Protein AF-A0A8J3BY32-F1 (afdb_monomer_lite)

Structure (mmCIF, N/CA/C/O backbone):
data_AF-A0A8J3BY32-F1
#
_entry.id   AF-A0A8J3BY32-F1
#
loop_
_atom_site.group_PDB
_atom_site.id
_atom_site.type_symbol
_atom_site.label_atom_id
_atom_site.label_alt_id
_atom_site.label_comp_id
_atom_site.label_asym_id
_atom_site.label_entity_id
_atom_site.label_seq_id
_atom_site.pdbx_PDB_ins_code
_atom_site.Cartn_x
_atom_site.Cartn_y
_atom_site.Cartn_z
_atom_site.occupancy
_atom_site.B_iso_or_equiv
_atom_site.auth_seq_id
_atom_site.auth_comp_id
_atom_site.auth_asym_id
_atom_site.auth_atom_id
_atom_site.pdbx_PDB_model_num
ATOM 1 N N . MET A 1 1 ? 11.602 -1.979 -38.549 1.00 48.19 1 MET A N 1
ATOM 2 C CA . MET A 1 1 ? 11.551 -3.149 -37.635 1.00 48.19 1 MET A CA 1
ATOM 3 C C . MET A 1 1 ? 11.196 -2.673 -36.232 1.00 48.19 1 MET A C 1
ATOM 5 O O . MET A 1 1 ? 11.787 -1.701 -35.781 1.00 48.19 1 MET A O 1
ATOM 9 N N . ASN A 1 2 ? 10.212 -3.301 -35.579 1.00 57.81 2 ASN A N 1
ATOM 10 C CA . ASN A 1 2 ? 9.661 -2.856 -34.291 1.00 57.81 2 ASN A CA 1
ATOM 11 C C . ASN A 1 2 ? 10.729 -2.807 -33.182 1.00 57.81 2 ASN A C 1
ATOM 13 O O . ASN A 1 2 ? 11.178 -3.845 -32.709 1.00 57.81 2 ASN A O 1
ATOM 17 N N . ARG A 1 3 ? 11.084 -1.591 -32.741 1.00 75.94 3 ARG A N 1
ATOM 18 C CA . ARG A 1 3 ? 12.002 -1.295 -31.618 1.00 75.94 3 ARG A CA 1
ATOM 19 C C . ARG A 1 3 ? 11.313 -1.364 -30.243 1.00 75.94 3 ARG A C 1
ATOM 21 O O . ARG A 1 3 ? 11.858 -0.914 -29.241 1.00 75.94 3 ARG A O 1
ATOM 28 N N . MET A 1 4 ? 10.080 -1.869 -30.197 1.00 81.12 4 MET A N 1
ATOM 29 C CA . MET A 1 4 ? 9.282 -1.913 -28.974 1.00 81.12 4 MET A CA 1
ATOM 30 C C . MET A 1 4 ? 9.805 -2.971 -28.002 1.00 81.12 4 MET A C 1
ATOM 32 O O . MET A 1 4 ? 10.110 -4.101 -28.383 1.00 81.12 4 MET A O 1
ATOM 36 N N . PHE A 1 5 ? 9.846 -2.610 -26.722 1.00 86.44 5 PHE A N 1
ATOM 37 C CA . PHE A 1 5 ? 10.173 -3.533 -25.646 1.00 86.44 5 PHE A CA 1
ATOM 38 C C . PHE A 1 5 ? 9.070 -4.591 -25.508 1.00 86.44 5 PHE A C 1
ATOM 40 O O . PHE A 1 5 ? 7.920 -4.289 -25.194 1.00 86.44 5 PHE A O 1
ATOM 47 N N . ARG A 1 6 ? 9.411 -5.862 -25.738 1.00 90.00 6 ARG A N 1
ATOM 48 C CA . ARG A 1 6 ? 8.424 -6.960 -25.796 1.00 90.00 6 ARG A CA 1
ATOM 49 C C . ARG A 1 6 ? 7.687 -7.184 -24.468 1.00 90.00 6 ARG A C 1
ATOM 51 O O . ARG A 1 6 ? 6.589 -7.728 -24.467 1.00 90.00 6 ARG A O 1
ATOM 58 N N . LEU A 1 7 ? 8.256 -6.727 -23.349 1.00 92.19 7 LEU A N 1
ATOM 59 C CA . LEU A 1 7 ? 7.665 -6.845 -22.012 1.00 92.19 7 LEU A CA 1
ATOM 60 C C . LEU A 1 7 ? 6.903 -5.583 -21.568 1.00 92.19 7 LEU A C 1
ATOM 62 O O . LEU A 1 7 ? 6.526 -5.478 -20.402 1.00 92.19 7 LEU A O 1
ATOM 66 N N . THR A 1 8 ? 6.612 -4.633 -22.465 1.00 91.44 8 THR A N 1
ATOM 67 C CA . THR A 1 8 ? 5.768 -3.471 -22.133 1.00 91.44 8 THR A CA 1
ATOM 68 C C . THR A 1 8 ? 4.409 -3.860 -21.521 1.00 91.44 8 THR A C 1
ATOM 70 O O . THR A 1 8 ? 4.033 -3.237 -20.525 1.00 91.44 8 THR A O 1
ATOM 73 N N . PRO A 1 9 ? 3.673 -4.881 -22.014 1.00 94.19 9 PRO A N 1
ATOM 74 C CA . PRO A 1 9 ? 2.428 -5.316 -21.373 1.00 94.19 9 PRO A CA 1
ATOM 75 C C . PRO A 1 9 ? 2.642 -5.825 -19.941 1.00 94.19 9 PRO A C 1
ATOM 77 O O . PRO A 1 9 ? 1.852 -5.517 -19.051 1.00 94.19 9 PRO A O 1
ATOM 80 N N . VAL A 1 10 ? 3.748 -6.537 -19.696 1.00 93.31 10 VAL A N 1
ATOM 81 C CA . VAL A 1 10 ? 4.115 -7.041 -18.364 1.00 93.31 10 VAL A CA 1
ATOM 82 C C . VAL A 1 10 ? 4.401 -5.885 -17.410 1.00 93.31 10 VAL A C 1
ATOM 84 O O . VAL A 1 10 ? 3.937 -5.905 -16.276 1.00 93.31 10 VAL A O 1
ATOM 87 N N . LEU A 1 11 ? 5.101 -4.845 -17.867 1.00 94.50 11 LEU A N 1
ATOM 88 C CA . LEU A 1 11 ? 5.383 -3.661 -17.055 1.00 94.50 11 LEU A CA 1
ATOM 89 C C . LEU A 1 11 ? 4.092 -2.932 -16.644 1.00 94.50 11 LEU A C 1
ATOM 91 O O . LEU A 1 11 ? 3.946 -2.555 -15.482 1.00 94.50 11 LEU A O 1
ATOM 95 N N . ARG A 1 12 ? 3.116 -2.809 -17.556 1.00 94.56 12 ARG A N 1
ATOM 96 C CA . ARG A 1 12 ? 1.789 -2.252 -17.229 1.00 94.56 12 ARG A CA 1
ATOM 97 C C . ARG A 1 12 ? 1.039 -3.122 -16.223 1.00 94.56 12 ARG A C 1
ATOM 99 O O . ARG A 1 12 ? 0.493 -2.591 -15.263 1.00 94.56 12 ARG A O 1
ATOM 106 N N . ALA A 1 13 ? 1.053 -4.441 -16.410 1.00 95.81 13 ALA A N 1
ATOM 107 C CA . ALA A 1 13 ? 0.419 -5.372 -15.482 1.00 95.81 13 ALA A CA 1
ATOM 108 C C . ALA A 1 13 ? 1.053 -5.306 -14.082 1.00 95.81 13 ALA A C 1
ATOM 110 O O . ALA A 1 13 ? 0.338 -5.286 -13.085 1.00 95.81 13 ALA A O 1
ATOM 111 N N . ARG A 1 14 ? 2.387 -5.207 -13.985 1.00 94.75 14 ARG A N 1
ATOM 112 C CA . ARG A 1 14 ? 3.091 -5.053 -12.700 1.00 94.75 14 ARG A CA 1
ATOM 113 C C . ARG A 1 14 ? 2.791 -3.722 -12.023 1.00 94.75 14 ARG A C 1
ATOM 115 O O . ARG A 1 14 ? 2.620 -3.705 -10.810 1.00 94.75 14 ARG A O 1
ATOM 122 N N . LYS A 1 15 ? 2.677 -2.639 -12.792 1.00 95.69 15 LYS A N 1
ATOM 123 C CA . LYS A 1 15 ? 2.237 -1.342 -12.268 1.00 95.69 15 LYS A CA 1
ATOM 124 C C . LYS A 1 15 ? 0.816 -1.421 -11.704 1.00 95.69 15 LYS A C 1
ATOM 126 O O . LYS A 1 15 ? 0.609 -1.040 -10.563 1.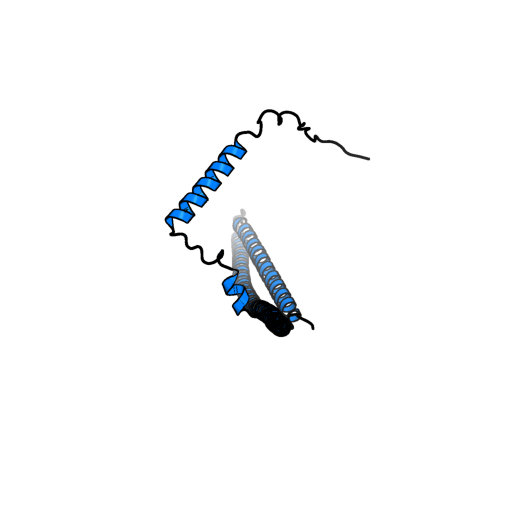00 95.69 15 LYS A O 1
ATOM 131 N N . ALA A 1 16 ? -0.123 -2.010 -12.446 1.00 96.44 16 ALA A N 1
ATOM 132 C CA . ALA A 1 16 ? -1.485 -2.220 -11.958 1.00 96.44 16 ALA A CA 1
ATOM 133 C C . ALA A 1 16 ? -1.524 -3.075 -10.676 1.00 96.44 16 ALA A C 1
ATOM 135 O O . ALA A 1 16 ? -2.263 -2.758 -9.751 1.00 96.44 16 ALA A O 1
ATOM 136 N N . GLN A 1 17 ? -0.695 -4.120 -10.579 1.00 95.81 17 GLN A N 1
ATOM 137 C CA . GLN A 1 17 ? -0.578 -4.930 -9.359 1.00 95.81 17 GLN A CA 1
ATOM 138 C C . GLN A 1 17 ? -0.035 -4.133 -8.165 1.00 95.81 17 GLN A C 1
ATOM 140 O O . GLN A 1 17 ? -0.525 -4.304 -7.051 1.00 95.81 17 GLN A O 1
ATOM 145 N N . GLU A 1 18 ? 0.955 -3.264 -8.381 1.00 97.19 18 GLU A N 1
ATOM 146 C CA . GLU A 1 18 ? 1.446 -2.356 -7.339 1.00 97.19 18 GLU A CA 1
ATOM 147 C C . GLU A 1 18 ? 0.353 -1.373 -6.903 1.00 97.19 18 GLU A C 1
ATOM 149 O O . GLU A 1 18 ? 0.144 -1.189 -5.707 1.00 97.19 18 GLU A O 1
ATOM 154 N N . ASP A 1 19 ? -0.380 -0.787 -7.851 1.00 96.81 19 ASP A N 1
ATOM 155 C CA . ASP A 1 19 ? -1.459 0.162 -7.565 1.00 96.81 19 ASP A CA 1
ATOM 156 C C . ASP A 1 19 ? -2.600 -0.507 -6.775 1.00 96.81 19 ASP A C 1
ATOM 158 O O . ASP A 1 19 ? -3.099 0.061 -5.801 1.00 96.81 19 ASP A O 1
ATOM 162 N N . MET A 1 20 ? -2.955 -1.752 -7.111 1.00 96.31 20 MET A N 1
ATOM 163 C CA . MET A 1 20 ? -3.904 -2.558 -6.333 1.00 96.31 20 MET A CA 1
ATOM 164 C C . MET A 1 20 ? -3.398 -2.828 -4.909 1.00 96.31 20 MET A C 1
ATOM 166 O O . MET A 1 20 ? -4.141 -2.642 -3.944 1.00 96.31 20 MET A O 1
ATOM 170 N N . ALA A 1 21 ? -2.132 -3.233 -4.757 1.00 96.31 21 ALA A N 1
ATOM 171 C CA . ALA A 1 21 ? -1.532 -3.471 -3.443 1.00 96.31 21 ALA A CA 1
ATOM 172 C C . ALA A 1 21 ? -1.468 -2.182 -2.605 1.00 96.31 21 ALA A C 1
ATOM 174 O O . ALA A 1 21 ? -1.702 -2.204 -1.396 1.00 96.31 21 ALA A O 1
ATOM 175 N N . ARG A 1 22 ? -1.215 -1.040 -3.252 1.00 97.00 22 ARG A N 1
ATOM 176 C CA . ARG A 1 22 ? -1.216 0.280 -2.620 1.00 97.00 22 ARG A CA 1
ATOM 177 C C . ARG A 1 22 ? -2.613 0.654 -2.138 1.00 97.00 22 ARG A C 1
ATOM 179 O O . ARG A 1 22 ? -2.751 1.091 -0.998 1.00 97.00 22 ARG A O 1
ATOM 186 N N . GLY A 1 23 ? -3.637 0.430 -2.961 1.00 97.50 23 GLY A N 1
ATOM 187 C CA . GLY A 1 23 ? -5.036 0.611 -2.572 1.00 97.50 23 GLY A CA 1
ATOM 188 C C . GLY A 1 23 ? -5.406 -0.230 -1.348 1.00 97.50 23 GLY A C 1
ATOM 189 O O . GLY A 1 23 ? -5.934 0.301 -0.374 1.00 97.50 23 GLY A O 1
ATOM 190 N N . ALA A 1 24 ? -5.035 -1.513 -1.339 1.00 96.50 24 ALA A N 1
ATOM 191 C CA . ALA A 1 24 ? -5.285 -2.405 -0.205 1.00 96.50 24 ALA A CA 1
ATOM 192 C C . ALA A 1 24 ? -4.568 -1.958 1.085 1.00 96.50 24 ALA A C 1
ATOM 194 O O . ALA A 1 24 ? -5.142 -2.042 2.176 1.00 96.50 24 ALA A O 1
ATOM 195 N N . HIS A 1 25 ? -3.332 -1.457 0.976 1.00 97.44 25 HIS A N 1
ATOM 196 C CA . HIS A 1 25 ? -2.591 -0.912 2.116 1.00 97.44 25 HIS A CA 1
ATOM 197 C C . HIS A 1 25 ? -3.234 0.375 2.663 1.00 97.44 25 HIS A C 1
ATOM 199 O O . HIS A 1 25 ? -3.396 0.527 3.876 1.00 97.44 25 HIS A O 1
ATOM 205 N N . LEU A 1 26 ? -3.666 1.289 1.788 1.00 97.50 26 LEU A N 1
ATOM 206 C CA . LEU A 1 26 ? -4.400 2.490 2.200 1.00 97.50 26 LEU A CA 1
ATOM 207 C C . LEU A 1 26 ? -5.716 2.132 2.899 1.00 97.50 26 LEU A C 1
ATOM 209 O O . LEU A 1 26 ? -6.027 2.714 3.938 1.00 97.50 26 LEU A O 1
ATOM 213 N N . GLN A 1 27 ? -6.427 1.127 2.387 1.00 97.00 27 GLN A N 1
ATOM 214 C CA . GLN A 1 27 ? -7.640 0.610 3.009 1.00 97.00 27 GLN A CA 1
ATOM 215 C C . GLN A 1 27 ? -7.369 0.062 4.419 1.00 97.00 27 GLN A C 1
ATOM 217 O O . GLN A 1 27 ? -8.083 0.424 5.347 1.00 97.00 27 GLN A O 1
ATOM 222 N N . SER A 1 28 ? -6.288 -0.703 4.637 1.00 96.62 28 SER A N 1
ATOM 223 C CA . SER A 1 28 ? -5.949 -1.167 6.000 1.00 96.62 28 SER A CA 1
ATOM 224 C C . SER A 1 28 ? -5.639 -0.021 6.958 1.00 96.62 28 SER A C 1
ATOM 226 O O . SER A 1 28 ? -5.954 -0.088 8.141 1.00 96.62 28 SER A O 1
ATOM 228 N N . ARG A 1 29 ? -5.057 1.078 6.463 1.00 97.31 29 ARG A N 1
ATOM 229 C CA . ARG A 1 29 ? -4.817 2.261 7.299 1.00 97.31 29 ARG A CA 1
ATOM 230 C C . ARG A 1 29 ? -6.106 2.998 7.653 1.00 97.31 29 ARG A C 1
ATOM 232 O O . ARG A 1 29 ? -6.151 3.670 8.681 1.00 97.31 29 ARG A O 1
ATOM 239 N N . ALA A 1 30 ? -7.132 2.926 6.808 1.00 97.75 30 ALA A N 1
ATOM 240 C CA . ALA A 1 30 ? -8.464 3.398 7.167 1.00 97.75 30 ALA A CA 1
ATOM 241 C C . ALA A 1 30 ? -9.084 2.491 8.241 1.00 97.75 30 ALA A C 1
ATOM 243 O O . ALA A 1 30 ? -9.469 3.001 9.287 1.00 97.75 30 ALA A O 1
ATOM 244 N N . GLU A 1 31 ? -9.030 1.169 8.052 1.00 96.88 31 GLU A N 1
ATOM 245 C CA . GLU A 1 31 ? -9.534 0.169 9.009 1.00 96.88 31 GLU A CA 1
ATOM 246 C C . GLU A 1 31 ? -8.915 0.333 10.412 1.00 96.88 31 GLU A C 1
ATOM 248 O O . GLU A 1 31 ? -9.640 0.338 11.406 1.00 96.88 31 GLU A O 1
ATOM 253 N N . ILE A 1 32 ? -7.599 0.573 10.510 1.00 98.06 32 ILE A N 1
ATOM 254 C CA . ILE A 1 32 ? -6.934 0.871 11.793 1.00 98.06 32 ILE A CA 1
ATOM 255 C C . ILE A 1 32 ? -7.515 2.130 12.445 1.00 98.06 32 ILE A C 1
ATOM 257 O O . ILE A 1 32 ? -7.776 2.141 13.648 1.00 98.06 32 ILE A O 1
ATOM 261 N N . ARG A 1 33 ? -7.723 3.208 11.678 1.00 98.12 33 ARG A N 1
ATOM 262 C CA . ARG A 1 33 ? -8.278 4.459 12.223 1.00 98.12 33 ARG A CA 1
ATOM 263 C C . ARG A 1 33 ? -9.699 4.257 12.738 1.00 98.12 33 ARG A C 1
ATOM 265 O O . ARG A 1 33 ? -10.027 4.778 13.803 1.00 98.12 33 ARG A O 1
ATOM 272 N N . ASP A 1 34 ? -10.504 3.474 12.029 1.00 97.44 34 ASP A N 1
ATOM 273 C CA . ASP A 1 34 ? -11.871 3.151 12.433 1.00 97.44 34 ASP A CA 1
ATOM 274 C C . ASP A 1 34 ? -11.887 2.290 13.707 1.00 97.44 34 ASP A C 1
ATOM 276 O O . ASP A 1 34 ? -12.640 2.574 14.645 1.00 97.44 34 ASP A O 1
ATOM 280 N N . ALA A 1 35 ? -10.994 1.301 13.809 1.00 97.19 35 ALA A N 1
ATOM 281 C CA . ALA A 1 35 ? -10.823 0.489 15.015 1.00 97.19 35 ALA A CA 1
ATOM 282 C C . ALA A 1 35 ? -10.342 1.331 16.215 1.00 97.19 35 ALA A C 1
ATOM 284 O O . ALA A 1 35 ? -10.872 1.223 17.322 1.00 97.19 35 ALA A O 1
ATOM 285 N N . GLN A 1 36 ? -9.406 2.258 16.002 1.00 97.94 36 GLN A N 1
ATOM 286 C CA . GLN A 1 36 ? -8.964 3.196 17.038 1.00 97.94 36 GLN A CA 1
ATOM 287 C C . GLN A 1 36 ? -10.088 4.149 17.474 1.00 97.94 36 GLN A C 1
ATOM 289 O O . GLN A 1 36 ? -10.198 4.483 18.657 1.00 97.94 36 GLN A O 1
ATOM 294 N N . ALA A 1 37 ? -10.949 4.583 16.549 1.00 97.88 37 ALA A N 1
ATOM 295 C CA . ALA A 1 37 ? -12.126 5.383 16.876 1.00 97.88 37 ALA A CA 1
ATOM 296 C C . ALA A 1 37 ? -13.133 4.587 17.723 1.00 97.88 37 ALA A C 1
ATOM 298 O O . ALA A 1 37 ? -13.689 5.128 18.683 1.00 97.88 37 ALA A O 1
ATOM 299 N N . LEU A 1 38 ? -13.316 3.294 17.433 1.00 96.88 38 LEU A N 1
ATOM 300 C CA . LEU A 1 38 ? -14.120 2.388 18.255 1.00 96.88 38 LEU A CA 1
ATOM 301 C C . LEU A 1 38 ? -13.564 2.278 19.682 1.00 96.88 38 LEU A C 1
ATOM 303 O O . LEU A 1 38 ? -14.330 2.428 20.633 1.00 96.88 38 LEU A O 1
ATOM 307 N N . VAL A 1 39 ? -12.251 2.087 19.844 1.00 98.12 39 VAL A N 1
ATOM 308 C CA . VAL A 1 39 ? -11.596 2.062 21.166 1.00 98.12 39 VAL A CA 1
ATOM 309 C C . VAL A 1 39 ? -11.852 3.360 21.926 1.00 98.12 39 VAL A C 1
ATOM 311 O O . VAL A 1 39 ? -12.254 3.324 23.089 1.00 98.12 39 VAL A O 1
ATOM 314 N N . LYS A 1 40 ? -11.681 4.517 21.273 1.00 98.00 40 LYS A N 1
ATOM 315 C CA . LYS A 1 40 ? -11.963 5.823 21.892 1.00 98.00 40 LYS A CA 1
ATOM 316 C C . LYS A 1 40 ? -13.416 5.922 22.354 1.00 98.00 40 LYS A C 1
ATOM 318 O O . LYS A 1 40 ? -13.652 6.339 23.483 1.00 98.00 40 LYS A O 1
ATOM 323 N N . ARG A 1 41 ? -14.375 5.492 21.528 1.00 96.94 41 ARG A N 1
ATOM 324 C CA . ARG A 1 41 ? -15.800 5.487 21.888 1.00 96.94 41 ARG A CA 1
ATOM 325 C C . ARG A 1 41 ? -16.080 4.586 23.093 1.00 96.94 41 ARG A C 1
ATOM 327 O O . ARG A 1 41 ? -16.679 5.050 24.055 1.00 96.94 41 ARG A O 1
ATOM 334 N N . ARG A 1 42 ? -15.589 3.341 23.091 1.00 96.00 42 ARG A N 1
ATOM 335 C CA . ARG A 1 42 ? -15.766 2.401 24.215 1.00 96.00 42 ARG A CA 1
ATOM 336 C C . ARG A 1 42 ? -15.106 2.892 25.499 1.00 96.00 42 ARG A C 1
ATOM 338 O O . ARG A 1 42 ? -15.647 2.703 26.583 1.00 96.00 42 ARG A O 1
ATOM 345 N N . ARG A 1 43 ? -13.958 3.562 25.384 1.00 96.69 43 ARG A N 1
ATOM 346 C CA . ARG A 1 43 ? -13.293 4.193 26.525 1.00 96.69 43 ARG A CA 1
ATOM 347 C C . ARG A 1 43 ? -14.148 5.310 27.116 1.00 96.69 43 ARG A C 1
ATOM 349 O O . ARG A 1 43 ? -14.285 5.352 28.331 1.00 96.69 43 ARG A O 1
ATOM 356 N N . LEU A 1 44 ? -14.732 6.167 26.276 1.00 96.25 44 LEU A N 1
ATOM 357 C CA . LEU A 1 44 ? -15.628 7.237 26.724 1.00 96.25 44 LEU A CA 1
ATOM 358 C C . LEU A 1 44 ? -16.894 6.682 27.392 1.00 96.25 44 LEU A C 1
ATOM 360 O O . LEU A 1 44 ? -17.272 7.166 28.455 1.00 96.25 44 LEU A O 1
ATOM 364 N N . GLU A 1 45 ? -17.497 5.635 26.820 1.00 94.38 45 GLU A N 1
ATOM 365 C CA . GLU A 1 45 ? -18.636 4.921 27.421 1.00 94.38 45 GLU A CA 1
ATOM 366 C C . GLU A 1 45 ? -18.286 4.372 28.813 1.00 94.38 45 GLU A C 1
ATOM 368 O O . GLU A 1 45 ? -19.052 4.545 29.757 1.00 94.38 45 GLU A O 1
ATOM 373 N N . LEU A 1 46 ? -17.107 3.761 28.971 1.00 93.75 46 LEU A N 1
ATOM 374 C CA . LEU A 1 46 ? -16.652 3.229 30.257 1.00 93.75 46 LEU A CA 1
ATOM 375 C C . LEU A 1 46 ? -16.355 4.332 31.286 1.00 93.75 46 LEU A C 1
ATOM 377 O O . LEU A 1 46 ? -16.599 4.134 32.476 1.00 93.75 46 LEU A O 1
ATOM 381 N N . THR A 1 47 ? -15.808 5.472 30.854 1.00 93.56 47 THR A N 1
ATOM 382 C CA . THR A 1 47 ? -15.535 6.609 31.747 1.00 93.56 47 THR A CA 1
ATOM 383 C C . THR A 1 47 ? -16.791 7.376 32.139 1.00 93.56 47 THR A C 1
ATOM 385 O O . THR A 1 47 ? -16.811 7.937 33.224 1.00 93.56 47 THR A O 1
ATOM 388 N N . GLY A 1 48 ? -17.814 7.406 31.278 1.00 90.94 48 GLY A N 1
ATOM 389 C CA . GLY A 1 48 ? -19.097 8.060 31.553 1.00 90.94 48 GLY A CA 1
ATOM 390 C C . GLY A 1 48 ? -20.105 7.176 32.295 1.00 90.94 48 GLY A C 1
ATOM 391 O O . GLY A 1 48 ? -21.167 7.655 32.678 1.00 90.94 48 GLY A O 1
ATOM 392 N N . ALA A 1 49 ? -19.800 5.890 32.487 1.00 87.19 49 ALA A N 1
ATOM 393 C CA . ALA A 1 49 ? -20.594 4.995 33.318 1.00 87.19 49 ALA A CA 1
ATOM 394 C C . ALA A 1 49 ? -20.333 5.298 34.805 1.00 87.19 49 ALA A C 1
ATOM 396 O O . ALA A 1 49 ? -19.470 4.678 35.435 1.00 87.19 49 ALA A O 1
ATOM 397 N N . ASP A 1 50 ? -21.064 6.278 35.337 1.00 78.56 50 ASP A N 1
ATOM 398 C CA . ASP A 1 50 ? -21.019 6.664 36.748 1.00 78.56 50 ASP A CA 1
ATOM 399 C C . ASP A 1 50 ? -21.647 5.609 37.671 1.00 78.56 50 ASP A C 1
ATOM 401 O O . ASP A 1 50 ? -22.442 4.756 37.262 1.00 78.56 50 ASP A O 1
ATOM 405 N N . ALA A 1 51 ? -21.268 5.670 38.950 1.00 74.56 51 ALA A N 1
ATOM 406 C CA . ALA A 1 51 ? -21.861 4.835 39.985 1.00 74.56 51 ALA A CA 1
ATOM 407 C C . ALA A 1 51 ? -23.349 5.192 40.184 1.00 74.56 51 ALA A C 1
ATOM 409 O O . ALA A 1 51 ? -23.715 6.367 40.111 1.00 74.56 51 ALA A O 1
ATOM 410 N N . PRO A 1 52 ? -24.216 4.200 40.458 1.00 80.00 52 PRO A N 1
ATOM 411 C CA . PRO A 1 52 ? -25.632 4.446 40.690 1.00 80.00 52 PRO A CA 1
ATOM 412 C C . PRO A 1 52 ? -25.809 5.371 41.899 1.00 80.00 52 PRO A C 1
ATOM 414 O O . PRO A 1 52 ? -25.213 5.154 42.952 1.00 80.00 52 PRO A O 1
ATOM 417 N N . THR A 1 53 ? -26.645 6.397 41.743 1.00 79.94 53 THR A N 1
ATOM 418 C CA . THR A 1 53 ? -26.985 7.358 42.806 1.00 79.94 53 THR A CA 1
ATOM 419 C C . THR A 1 53 ? -27.918 6.756 43.858 1.00 79.94 53 THR A C 1
ATOM 421 O O . THR A 1 53 ? -27.996 7.245 44.984 1.00 79.94 53 THR A O 1
ATOM 424 N N . GLU A 1 54 ? -28.604 5.667 43.515 1.00 78.75 54 GLU A N 1
ATOM 425 C CA . GLU A 1 54 ? -29.476 4.921 44.414 1.00 78.75 54 GLU A CA 1
ATOM 426 C C . GLU A 1 54 ? -28.673 3.873 45.200 1.00 78.75 54 GLU A C 1
ATOM 428 O O . GLU A 1 54 ? -28.153 2.907 44.641 1.00 78.75 54 GLU A O 1
ATOM 433 N N . GLY A 1 55 ? -28.608 4.032 46.525 1.00 79.62 55 GLY A N 1
ATOM 434 C CA . GLY A 1 55 ? -27.805 3.202 47.436 1.00 79.62 55 GLY A CA 1
ATOM 435 C C . GLY A 1 55 ? -28.312 1.773 47.678 1.00 79.62 55 GLY A C 1
ATOM 436 O O . GLY A 1 55 ? -28.014 1.190 48.720 1.00 79.62 55 GLY A O 1
ATOM 437 N N . THR A 1 56 ? -29.102 1.188 46.773 1.00 90.06 56 THR A N 1
ATOM 438 C CA . THR A 1 56 ? -29.563 -0.197 46.951 1.00 90.06 56 THR A CA 1
ATOM 439 C C . THR A 1 56 ? -28.471 -1.187 46.538 1.00 90.06 56 THR A C 1
ATOM 441 O O . THR A 1 56 ? -27.829 -1.044 45.496 1.00 90.06 56 THR A O 1
ATOM 444 N N . ALA A 1 57 ? -28.279 -2.251 47.325 1.00 88.00 57 ALA A N 1
ATOM 445 C CA . ALA A 1 57 ? -27.279 -3.285 47.029 1.00 88.00 57 ALA A CA 1
ATOM 446 C C . ALA A 1 57 ? -27.466 -3.914 45.635 1.00 88.00 57 ALA A C 1
ATOM 448 O O . ALA A 1 57 ? -26.495 -4.217 44.944 1.00 88.00 57 ALA A O 1
ATOM 449 N N . ARG A 1 58 ? -28.720 -4.051 45.183 1.00 87.75 58 ARG A N 1
ATOM 450 C CA . ARG A 1 58 ? -29.052 -4.568 43.850 1.00 87.75 58 ARG A CA 1
ATOM 451 C C . ARG A 1 58 ? -28.613 -3.621 42.730 1.00 87.75 58 ARG A C 1
ATOM 453 O O . ARG A 1 58 ? -28.084 -4.101 41.730 1.00 87.75 58 ARG A O 1
ATOM 460 N N . ALA A 1 59 ? -28.793 -2.308 42.902 1.00 88.81 59 ALA A N 1
ATOM 461 C CA . ALA A 1 59 ? -28.341 -1.308 41.935 1.00 88.81 59 ALA A CA 1
ATOM 46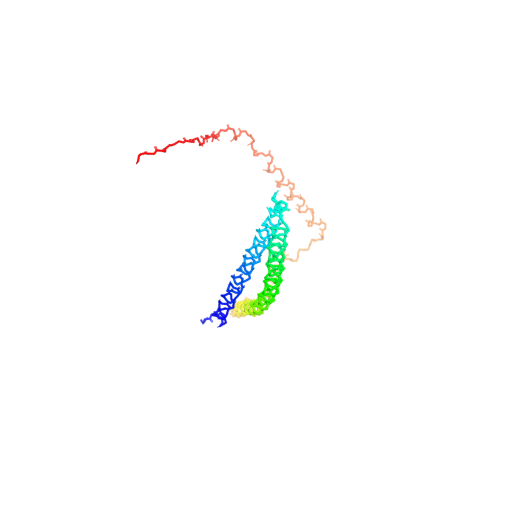2 C C . ALA A 1 59 ? -26.809 -1.297 41.813 1.00 88.81 59 ALA A C 1
ATOM 464 O O . ALA A 1 59 ? -26.286 -1.273 40.700 1.00 88.81 59 ALA A O 1
ATOM 465 N N . MET A 1 60 ? -26.087 -1.421 42.934 1.00 88.38 60 MET A N 1
ATOM 466 C CA . MET A 1 60 ? -24.621 -1.517 42.917 1.00 88.38 60 MET A CA 1
ATOM 467 C C . MET A 1 60 ? -24.119 -2.746 42.148 1.00 88.38 60 MET A C 1
ATOM 469 O O . MET A 1 60 ? -23.221 -2.623 41.316 1.00 88.38 60 MET A O 1
ATOM 473 N N . VAL A 1 61 ? -24.709 -3.926 42.380 1.00 92.06 61 VAL A N 1
ATOM 474 C CA . VAL A 1 61 ? -24.329 -5.154 41.656 1.00 92.06 61 VAL A CA 1
ATOM 475 C C . VAL A 1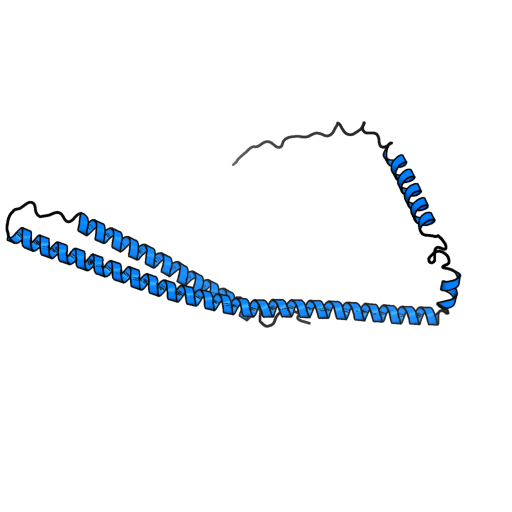 61 ? -24.633 -5.030 40.162 1.00 92.06 61 VAL A C 1
ATOM 477 O O . VAL A 1 61 ? -23.792 -5.389 39.338 1.00 92.06 61 VAL A O 1
ATOM 480 N N . ALA A 1 62 ? -25.795 -4.482 39.794 1.00 91.25 62 ALA A N 1
ATOM 481 C CA . ALA A 1 62 ? -26.146 -4.254 38.394 1.00 91.25 62 ALA A CA 1
ATOM 482 C C . ALA A 1 62 ? -25.149 -3.311 37.698 1.00 91.25 62 ALA A C 1
ATOM 484 O O . ALA A 1 62 ? -24.686 -3.608 36.596 1.00 91.25 62 ALA A O 1
ATOM 485 N N . ALA A 1 63 ? -24.755 -2.221 38.363 1.00 90.62 63 ALA A N 1
ATOM 486 C CA . ALA A 1 63 ? -23.758 -1.290 37.844 1.00 90.62 63 ALA A CA 1
ATOM 487 C C . ALA A 1 63 ? -22.369 -1.931 37.697 1.00 90.62 63 ALA A C 1
ATOM 489 O O . ALA A 1 63 ? -21.696 -1.711 36.689 1.00 90.62 63 ALA A O 1
ATOM 490 N N . LEU A 1 64 ? -21.952 -2.771 38.651 1.00 92.31 64 LEU A N 1
ATOM 491 C CA . LEU A 1 64 ? -20.690 -3.510 38.566 1.00 92.31 64 LEU A CA 1
ATOM 492 C C . LEU A 1 64 ? -20.666 -4.435 37.339 1.00 92.31 64 LEU A C 1
ATOM 494 O O . LEU A 1 64 ? -19.703 -4.422 36.573 1.00 92.31 64 LEU A O 1
ATOM 498 N N . VAL A 1 65 ? -21.737 -5.207 37.125 1.00 94.75 65 VAL A N 1
ATOM 499 C CA . VAL A 1 65 ? -21.857 -6.119 35.975 1.00 94.75 65 VAL A CA 1
ATOM 500 C C . VAL A 1 65 ? -21.881 -5.340 34.659 1.00 94.75 65 VAL A C 1
ATOM 502 O O . VAL A 1 65 ? -21.185 -5.715 33.713 1.00 94.75 65 VAL A O 1
ATOM 505 N N . ALA A 1 66 ? -22.610 -4.222 34.602 1.00 93.19 66 ALA A N 1
ATOM 506 C CA . ALA A 1 66 ? -22.623 -3.346 33.433 1.00 93.19 66 ALA A CA 1
ATOM 507 C C . ALA A 1 66 ? -21.217 -2.811 33.115 1.00 93.19 66 ALA A C 1
ATOM 509 O O . ALA A 1 66 ? -20.761 -2.887 31.972 1.00 93.19 66 ALA A O 1
ATOM 510 N N . ARG A 1 67 ? -20.479 -2.352 34.133 1.00 93.00 67 ARG A N 1
ATOM 511 C CA . ARG A 1 67 ? -19.106 -1.862 33.973 1.00 93.00 67 ARG A CA 1
ATOM 512 C C . ARG A 1 67 ? -18.143 -2.958 33.525 1.00 93.00 67 ARG A C 1
ATOM 514 O O . ARG A 1 67 ? -17.304 -2.706 32.663 1.00 93.00 67 ARG A O 1
ATOM 521 N N . GLN A 1 68 ? -18.290 -4.174 34.050 1.00 95.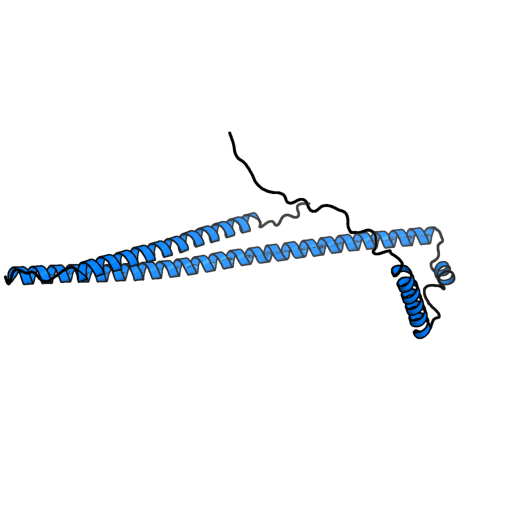50 68 GLN A N 1
ATOM 522 C CA . GLN A 1 68 ? -17.504 -5.329 33.616 1.00 95.50 68 GLN A CA 1
ATOM 523 C C . GLN A 1 68 ? -17.775 -5.670 32.144 1.00 95.50 68 GLN A C 1
ATOM 525 O O . GLN A 1 68 ? -16.839 -5.940 31.393 1.00 95.50 68 GLN A O 1
ATOM 530 N N . SER A 1 69 ? -19.036 -5.596 31.704 1.00 95.81 69 SER A N 1
ATOM 531 C CA . SER A 1 69 ? -19.403 -5.785 30.296 1.00 95.81 69 SER A CA 1
ATOM 532 C C . SER A 1 69 ? -18.795 -4.707 29.391 1.00 95.81 69 SER A C 1
ATOM 534 O O . SER A 1 69 ? -18.309 -5.021 28.305 1.00 95.81 69 SER A O 1
ATOM 536 N N . LEU A 1 70 ? -18.783 -3.441 29.825 1.00 95.44 70 LEU A N 1
ATOM 537 C CA . LEU A 1 70 ? -18.139 -2.349 29.084 1.00 95.44 70 LEU A CA 1
ATOM 538 C C . LEU A 1 70 ? -16.616 -2.525 29.014 1.00 95.44 70 LEU A C 1
ATOM 540 O O . LEU A 1 70 ? -16.025 -2.325 27.953 1.00 95.44 70 LEU A O 1
ATOM 544 N N . ALA A 1 71 ? -15.979 -2.949 30.109 1.00 95.88 71 ALA A N 1
ATOM 545 C CA . ALA A 1 71 ? -14.549 -3.245 30.143 1.00 95.88 71 ALA A CA 1
ATOM 546 C C . ALA A 1 71 ? -14.179 -4.410 29.208 1.00 95.88 71 ALA A C 1
ATOM 548 O O . ALA A 1 71 ? -13.200 -4.316 28.466 1.00 95.88 71 ALA A O 1
ATOM 549 N N . ALA A 1 72 ? -14.995 -5.469 29.173 1.00 96.88 72 ALA A N 1
ATOM 550 C CA . ALA A 1 72 ? -14.837 -6.563 28.216 1.00 96.88 72 ALA A CA 1
ATOM 551 C C . ALA A 1 72 ? -14.983 -6.069 26.764 1.00 96.88 72 ALA A C 1
ATOM 553 O O . ALA A 1 72 ? -14.158 -6.397 25.913 1.00 96.88 72 ALA A O 1
ATOM 554 N N . GLY A 1 73 ? -15.972 -5.209 26.490 1.00 96.50 73 GLY A N 1
ATOM 555 C CA . GLY A 1 73 ? -16.150 -4.582 25.178 1.00 96.50 73 GLY A CA 1
ATOM 556 C C . GLY A 1 73 ? -14.969 -3.699 24.753 1.00 96.50 73 GLY A C 1
ATOM 557 O O . GLY A 1 73 ? -14.590 -3.699 23.583 1.00 96.50 73 GLY A O 1
ATOM 558 N N . LEU A 1 74 ? -14.349 -2.978 25.693 1.00 97.44 74 LEU A N 1
ATOM 559 C CA . LEU A 1 74 ? -13.130 -2.204 25.445 1.00 97.44 74 LEU A CA 1
ATOM 560 C C . LEU A 1 74 ? -11.933 -3.116 25.141 1.00 97.44 74 LEU A C 1
ATOM 562 O O . LEU A 1 74 ? -11.178 -2.837 24.213 1.00 97.44 74 LEU A O 1
ATOM 566 N N . SER A 1 75 ? -11.774 -4.216 25.882 1.00 97.62 75 SER A N 1
ATOM 567 C CA . SER A 1 75 ? -10.721 -5.205 25.625 1.00 97.62 75 SER A CA 1
ATOM 568 C C . SER A 1 75 ? -10.860 -5.832 24.233 1.00 97.62 75 SER A C 1
ATOM 570 O O . SER A 1 75 ? -9.881 -5.882 23.491 1.00 97.62 75 SER A O 1
ATOM 572 N N . ALA A 1 76 ? -12.080 -6.200 23.828 1.00 97.56 76 ALA A N 1
ATOM 573 C CA . ALA A 1 76 ? -12.355 -6.692 22.479 1.00 97.56 76 ALA A CA 1
ATOM 574 C C . ALA A 1 76 ? -12.030 -5.644 21.397 1.00 97.56 76 ALA A C 1
ATOM 576 O O . ALA A 1 76 ? -11.445 -5.975 20.371 1.00 97.56 76 ALA A O 1
ATOM 577 N N . ALA A 1 77 ? -12.338 -4.363 21.634 1.00 97.19 77 ALA A N 1
ATOM 578 C CA . ALA A 1 77 ? -11.972 -3.286 20.710 1.00 97.19 77 ALA A CA 1
ATOM 579 C C . ALA A 1 77 ? -10.448 -3.077 20.604 1.00 97.19 77 ALA A C 1
ATOM 581 O O . ALA A 1 77 ? -9.951 -2.679 19.556 1.00 97.19 77 ALA A O 1
ATOM 582 N N . HIS A 1 78 ? -9.684 -3.341 21.666 1.00 98.19 78 HIS A N 1
ATOM 583 C CA . HIS A 1 78 ? -8.221 -3.332 21.582 1.00 98.19 78 HIS A CA 1
ATOM 584 C C . HIS A 1 78 ? -7.683 -4.500 20.753 1.00 98.19 78 HIS A C 1
ATOM 586 O O . HIS A 1 78 ? -6.760 -4.301 19.967 1.00 98.19 78 HIS A O 1
ATOM 592 N N . GLN A 1 79 ? -8.274 -5.691 20.888 1.00 97.88 79 GLN A N 1
ATOM 593 C CA . GLN A 1 79 ? -7.915 -6.842 20.056 1.00 97.88 79 GLN A CA 1
ATOM 594 C C . GLN A 1 79 ? -8.176 -6.553 18.575 1.00 97.88 79 GLN A C 1
ATOM 596 O O . GLN A 1 79 ? -7.304 -6.794 17.750 1.00 97.88 79 GLN A O 1
ATOM 601 N N . THR A 1 80 ? -9.304 -5.918 18.237 1.00 97.56 80 THR A N 1
ATOM 602 C CA . THR A 1 80 ? -9.592 -5.577 16.836 1.00 97.56 80 THR A CA 1
ATOM 603 C C . THR A 1 80 ? -8.606 -4.567 16.242 1.00 97.56 80 THR A C 1
ATOM 605 O O . THR A 1 80 ? -8.339 -4.618 15.042 1.00 97.56 80 THR A O 1
ATOM 608 N N . VAL A 1 81 ? -8.039 -3.661 17.051 1.00 98.31 81 VAL A N 1
ATOM 609 C CA . VAL A 1 81 ? -6.940 -2.783 16.610 1.00 98.31 81 VAL A CA 1
ATOM 610 C C . VAL A 1 81 ? -5.683 -3.599 16.318 1.00 98.31 81 VAL A C 1
ATOM 612 O O . VAL A 1 81 ? -5.098 -3.412 15.256 1.00 98.31 81 VAL A O 1
ATOM 615 N N . ALA A 1 82 ? -5.300 -4.515 17.211 1.00 98.12 82 ALA A N 1
ATOM 616 C CA . ALA A 1 82 ? -4.126 -5.366 17.012 1.00 98.12 82 ALA A CA 1
ATOM 617 C C . ALA A 1 82 ? -4.258 -6.234 15.746 1.00 98.12 82 ALA A C 1
ATOM 619 O O . ALA A 1 82 ? -3.340 -6.273 14.927 1.00 98.12 82 ALA A O 1
ATOM 620 N N . ASP A 1 83 ? -5.428 -6.839 15.522 1.00 97.62 83 ASP A N 1
ATOM 621 C CA . ASP A 1 83 ? -5.711 -7.628 14.317 1.00 97.62 83 ASP A CA 1
ATOM 622 C C . ASP A 1 83 ? -5.619 -6.772 13.038 1.00 97.62 83 ASP A C 1
ATOM 624 O O . ASP A 1 83 ? -5.092 -7.209 12.007 1.00 97.62 83 ASP A O 1
ATOM 628 N N . ALA A 1 84 ? -6.118 -5.530 13.092 1.00 96.94 84 ALA A N 1
ATOM 629 C CA . ALA A 1 84 ? -6.047 -4.587 11.977 1.00 96.94 84 ALA A CA 1
ATOM 630 C C . ALA A 1 84 ? -4.607 -4.124 11.694 1.00 96.94 84 ALA A C 1
ATOM 632 O O . ALA A 1 84 ? -4.231 -3.967 10.528 1.00 96.94 84 ALA A O 1
ATOM 633 N N . GLU A 1 85 ? -3.794 -3.930 12.733 1.00 97.50 85 GLU A N 1
ATOM 634 C CA . GLU A 1 85 ? -2.368 -3.609 12.621 1.00 97.50 85 GLU A CA 1
ATOM 635 C C . GLU A 1 85 ? -1.591 -4.766 11.982 1.00 97.50 85 GLU A C 1
ATOM 637 O O . GLU A 1 85 ? -0.900 -4.555 10.982 1.00 97.50 85 GLU A O 1
ATOM 642 N N . GLU A 1 86 ? -1.803 -6.003 12.436 1.00 97.94 86 GLU A N 1
ATOM 643 C CA . GLU A 1 86 ? -1.183 -7.192 11.840 1.00 97.94 86 GLU A CA 1
ATOM 644 C C . GLU A 1 86 ? -1.595 -7.372 10.364 1.00 97.94 86 GLU A C 1
ATOM 646 O O . GLU A 1 86 ? -0.788 -7.713 9.489 1.00 97.94 86 GLU A O 1
ATOM 651 N N . ALA A 1 87 ? -2.867 -7.124 10.037 1.00 96.12 87 ALA A N 1
ATOM 652 C CA . ALA A 1 87 ? -3.335 -7.140 8.654 1.00 96.12 87 ALA A CA 1
ATOM 653 C C . ALA A 1 87 ? -2.656 -6.048 7.806 1.00 96.12 87 ALA A C 1
ATOM 655 O O . ALA A 1 87 ? -2.291 -6.299 6.651 1.00 96.12 87 ALA A O 1
ATOM 656 N N . ALA A 1 88 ? -2.454 -4.849 8.358 1.00 97.19 88 ALA A N 1
ATOM 657 C CA . ALA A 1 88 ? -1.784 -3.754 7.665 1.00 97.19 88 ALA A CA 1
ATOM 658 C C . ALA A 1 88 ? -0.303 -4.045 7.402 1.00 97.19 88 ALA A C 1
ATOM 660 O O . ALA A 1 88 ? 0.181 -3.741 6.308 1.00 97.19 88 ALA A O 1
ATOM 661 N N . GLU A 1 89 ? 0.399 -4.670 8.349 1.00 97.75 89 GLU A N 1
ATOM 662 C CA . GLU A 1 89 ? 1.787 -5.113 8.182 1.00 97.75 89 GLU A CA 1
ATOM 663 C C . GLU A 1 89 ? 1.914 -6.139 7.052 1.00 97.75 89 GLU A C 1
ATOM 665 O O . GLU A 1 89 ? 2.743 -5.983 6.149 1.00 97.75 89 GLU A O 1
ATOM 670 N N . ARG A 1 90 ? 1.018 -7.134 7.011 1.00 97.31 90 ARG A N 1
ATOM 671 C CA . ARG A 1 90 ? 0.959 -8.114 5.911 1.00 97.31 90 ARG A CA 1
ATOM 672 C C . ARG A 1 90 ? 0.706 -7.449 4.553 1.00 97.31 90 ARG A C 1
ATOM 674 O O . ARG A 1 90 ? 1.346 -7.796 3.551 1.00 97.31 90 ARG A O 1
ATOM 681 N N . ARG A 1 91 ? -0.193 -6.458 4.494 1.00 96.56 91 ARG A N 1
ATOM 682 C CA . ARG A 1 91 ? -0.459 -5.687 3.263 1.00 96.56 91 ARG A CA 1
ATOM 683 C C . ARG A 1 91 ? 0.730 -4.799 2.871 1.00 96.56 91 ARG A C 1
ATOM 685 O O . ARG A 1 91 ? 1.024 -4.687 1.682 1.00 96.56 91 ARG A O 1
ATOM 692 N N . ALA A 1 92 ? 1.453 -4.228 3.835 1.00 97.12 92 ALA A N 1
ATOM 693 C CA . ALA A 1 92 ? 2.670 -3.455 3.587 1.00 97.12 92 ALA A CA 1
ATOM 694 C C . ALA A 1 92 ? 3.794 -4.328 3.005 1.00 97.12 92 ALA A C 1
ATOM 696 O O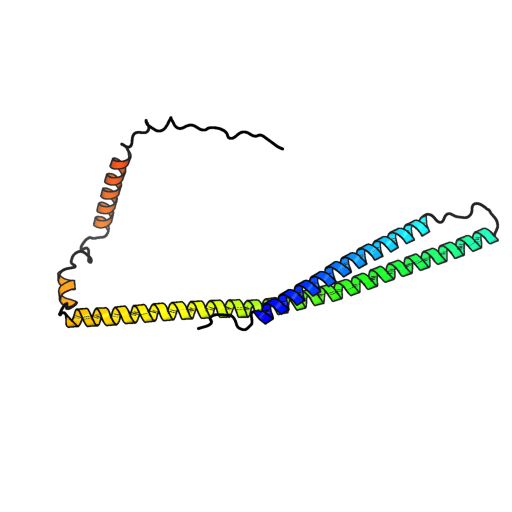 . ALA A 1 92 ? 4.418 -3.948 2.012 1.00 97.12 92 ALA A O 1
ATOM 697 N N . ALA A 1 93 ? 3.999 -5.532 3.550 1.00 97.75 93 ALA A N 1
ATOM 698 C CA . ALA A 1 93 ? 4.942 -6.504 3.001 1.00 97.75 93 ALA A CA 1
ATOM 699 C C . ALA A 1 93 ? 4.572 -6.898 1.559 1.00 97.75 93 ALA A C 1
ATOM 701 O O . ALA A 1 93 ? 5.426 -6.918 0.671 1.00 97.75 93 ALA A O 1
ATOM 702 N N . THR A 1 94 ? 3.282 -7.121 1.292 1.00 96.81 94 THR A N 1
ATOM 703 C CA . THR A 1 94 ? 2.778 -7.431 -0.058 1.00 96.81 94 THR A CA 1
ATOM 704 C C . THR A 1 94 ? 3.039 -6.290 -1.048 1.00 96.81 94 THR A C 1
ATOM 706 O O . THR A 1 94 ? 3.469 -6.537 -2.177 1.00 96.81 94 THR A O 1
ATOM 709 N N . LEU A 1 95 ? 2.829 -5.037 -0.631 1.00 97.06 95 LEU A N 1
ATOM 710 C CA . LEU A 1 95 ? 3.146 -3.856 -1.436 1.00 97.06 95 LEU A CA 1
ATOM 711 C C . LEU A 1 95 ? 4.647 -3.770 -1.745 1.00 97.06 95 LEU A C 1
ATOM 713 O O . LEU A 1 95 ? 5.019 -3.522 -2.893 1.00 97.06 95 LEU A O 1
ATOM 717 N N . ALA A 1 96 ? 5.509 -4.018 -0.756 1.00 97.31 96 ALA A N 1
ATOM 718 C CA . ALA A 1 96 ? 6.956 -4.018 -0.953 1.00 97.31 96 ALA A CA 1
ATOM 719 C C . ALA A 1 96 ? 7.393 -5.088 -1.969 1.00 97.31 96 ALA A C 1
ATOM 721 O O . ALA A 1 96 ? 8.181 -4.803 -2.872 1.00 97.31 96 ALA A O 1
ATOM 722 N N . GLU A 1 97 ? 6.840 -6.299 -1.884 1.00 96.94 97 GLU A N 1
ATOM 723 C CA . GLU A 1 97 ? 7.110 -7.368 -2.851 1.00 96.94 97 GLU A CA 1
ATOM 724 C C . GLU A 1 97 ? 6.602 -7.032 -4.262 1.00 96.94 97 GLU A C 1
ATOM 726 O O . GLU A 1 97 ? 7.297 -7.279 -5.253 1.00 96.94 97 GLU A O 1
ATOM 731 N N . ALA A 1 98 ? 5.423 -6.413 -4.385 1.00 95.50 98 ALA A N 1
ATOM 732 C CA . ALA A 1 98 ? 4.909 -5.940 -5.671 1.00 95.50 98 ALA A CA 1
ATOM 733 C C . ALA A 1 98 ? 5.824 -4.868 -6.293 1.00 95.50 98 ALA A C 1
ATOM 735 O O . ALA A 1 98 ? 6.169 -4.961 -7.477 1.00 95.50 98 ALA A O 1
ATOM 736 N N . ALA A 1 99 ? 6.290 -3.908 -5.488 1.00 96.00 99 ALA A N 1
ATOM 737 C CA . ALA A 1 99 ? 7.213 -2.862 -5.920 1.00 96.00 99 ALA A CA 1
ATOM 738 C C . ALA A 1 99 ? 8.567 -3.437 -6.376 1.00 96.00 99 ALA A C 1
ATOM 740 O O . ALA A 1 99 ? 9.063 -3.069 -7.445 1.00 96.00 99 ALA A O 1
ATOM 741 N N . LYS A 1 100 ? 9.136 -4.406 -5.640 1.00 97.31 100 LYS A N 1
ATOM 742 C CA . LYS A 1 100 ? 10.368 -5.116 -6.043 1.00 97.31 100 LYS A CA 1
ATOM 743 C C . LYS A 1 100 ? 10.211 -5.793 -7.407 1.00 97.31 100 LYS A C 1
ATOM 745 O O . LYS A 1 100 ? 11.067 -5.642 -8.280 1.00 97.31 100 LYS A O 1
ATOM 750 N N . ARG A 1 101 ? 9.098 -6.505 -7.623 1.00 94.50 101 ARG A N 1
ATOM 751 C CA . ARG A 1 101 ? 8.809 -7.190 -8.897 1.00 94.50 101 ARG A CA 1
ATOM 752 C C . ARG A 1 101 ? 8.672 -6.213 -10.060 1.00 94.50 101 ARG A C 1
ATOM 754 O O . ARG A 1 101 ? 9.157 -6.508 -11.151 1.00 94.50 101 ARG A O 1
ATOM 761 N N . ARG A 1 102 ? 8.037 -5.056 -9.851 1.00 94.81 102 ARG A N 1
ATOM 762 C CA . ARG A 1 102 ? 7.972 -3.997 -10.867 1.00 94.81 102 ARG A CA 1
ATOM 763 C C . ARG A 1 102 ? 9.366 -3.455 -11.180 1.00 94.81 102 ARG A C 1
ATOM 765 O O . ARG A 1 102 ? 9.732 -3.407 -12.353 1.00 94.81 102 ARG A O 1
ATOM 772 N N . ARG A 1 103 ? 10.159 -3.119 -10.157 1.00 95.81 103 ARG A N 1
ATOM 773 C CA . ARG A 1 103 ? 11.510 -2.565 -10.329 1.00 95.81 103 ARG A CA 1
ATOM 774 C C . ARG A 1 103 ? 12.428 -3.501 -11.119 1.00 95.81 103 ARG A C 1
ATOM 776 O O . ARG A 1 103 ? 13.192 -3.040 -11.960 1.00 95.81 103 ARG A O 1
ATOM 783 N N . ALA A 1 104 ? 12.310 -4.813 -10.911 1.00 95.25 104 ALA A N 1
ATOM 784 C CA . ALA A 1 104 ? 13.058 -5.803 -11.685 1.00 95.25 104 ALA A CA 1
ATOM 785 C C . ALA A 1 104 ? 12.747 -5.739 -13.195 1.00 95.25 104 ALA A C 1
ATOM 787 O O . ALA A 1 104 ? 13.656 -5.825 -14.019 1.00 95.25 104 ALA A O 1
ATOM 788 N N . VAL A 1 105 ? 11.476 -5.555 -13.573 1.00 94.56 105 VAL A N 1
ATOM 789 C CA . VAL A 1 105 ? 11.071 -5.430 -14.986 1.00 94.56 105 VAL A CA 1
ATOM 790 C C . VAL A 1 105 ? 11.492 -4.081 -15.572 1.00 94.56 105 VAL A C 1
ATOM 792 O O . VAL A 1 105 ? 11.876 -4.018 -16.738 1.00 94.56 105 VAL A O 1
ATOM 795 N N . GLU A 1 106 ? 11.464 -3.013 -14.775 1.00 95.12 106 GLU A N 1
ATOM 796 C CA . GLU A 1 106 ? 11.971 -1.698 -15.188 1.00 95.12 106 GLU A CA 1
ATOM 797 C C . GLU A 1 106 ? 13.459 -1.745 -15.529 1.00 95.12 106 GLU A C 1
ATOM 799 O O . GLU A 1 106 ? 13.844 -1.262 -16.587 1.00 95.12 106 GLU A O 1
ATOM 804 N N . LEU A 1 107 ? 14.274 -2.421 -14.717 1.00 96.94 107 LEU A N 1
ATOM 805 C CA . LEU A 1 107 ? 15.702 -2.578 -14.996 1.00 96.94 107 LEU A CA 1
ATOM 806 C C . LEU A 1 107 ? 15.958 -3.312 -16.325 1.00 96.94 107 LEU A C 1
ATOM 808 O O . LEU A 1 107 ? 16.881 -2.978 -17.064 1.00 96.94 107 LEU A O 1
ATOM 812 N N . LEU A 1 108 ? 15.132 -4.306 -16.666 1.00 94.56 108 LEU A N 1
ATOM 813 C CA . LEU A 1 108 ? 15.216 -4.979 -17.968 1.00 94.56 108 LEU A CA 1
ATOM 814 C C . LEU A 1 108 ? 14.834 -4.046 -19.124 1.00 94.56 108 LEU A C 1
ATOM 816 O O . LEU A 1 108 ? 15.428 -4.131 -20.200 1.00 94.56 108 LEU A O 1
ATOM 820 N N . ALA A 1 109 ? 13.859 -3.161 -18.910 1.00 93.25 109 ALA A N 1
ATOM 821 C CA . ALA A 1 109 ? 13.472 -2.155 -19.893 1.00 93.25 109 ALA A CA 1
ATOM 822 C C . ALA A 1 109 ? 14.586 -1.117 -20.104 1.00 93.25 109 ALA A C 1
ATOM 824 O O . ALA A 1 109 ? 14.893 -0.786 -21.250 1.00 93.25 109 ALA A O 1
ATOM 825 N N . GLU A 1 110 ? 15.221 -0.660 -19.020 1.00 94.69 110 GLU A N 1
ATOM 826 C CA . GLU A 1 110 ? 16.380 0.242 -19.037 1.00 94.69 110 GLU A CA 1
ATOM 827 C C . GLU A 1 110 ? 17.538 -0.385 -19.836 1.00 94.69 110 GLU A C 1
ATOM 829 O O . GLU A 1 110 ? 17.979 0.191 -20.832 1.00 94.69 110 GLU A O 1
ATOM 834 N N . ARG A 1 111 ? 17.925 -1.629 -19.516 1.00 95.12 111 ARG A N 1
ATOM 835 C CA . ARG A 1 111 ? 18.971 -2.372 -20.249 1.00 95.12 111 ARG A CA 1
ATOM 836 C C . ARG A 1 111 ? 18.654 -2.556 -21.732 1.00 95.12 111 ARG A C 1
ATOM 838 O O . ARG A 1 111 ? 19.540 -2.471 -22.578 1.00 95.12 111 ARG A O 1
ATOM 845 N N . HIS A 1 112 ? 17.393 -2.818 -22.075 1.00 93.50 112 HIS A N 1
ATOM 846 C CA . HIS A 1 112 ? 16.983 -2.932 -23.474 1.00 93.50 112 HIS A CA 1
ATOM 847 C C . HIS A 1 112 ? 17.115 -1.593 -24.213 1.00 93.50 112 HIS A C 1
ATOM 849 O O . HIS A 1 112 ? 17.566 -1.566 -25.357 1.00 93.50 112 HIS A O 1
ATOM 855 N N . ALA A 1 113 ? 16.743 -0.482 -23.574 1.00 92.56 113 ALA A N 1
ATOM 856 C CA . ALA A 1 113 ? 16.899 0.845 -24.159 1.00 92.56 113 ALA A CA 1
ATOM 857 C C . ALA A 1 113 ? 18.378 1.199 -24.381 1.00 92.56 113 ALA A C 1
ATOM 859 O O . ALA A 1 113 ? 18.724 1.736 -25.432 1.00 92.56 113 ALA A O 1
ATOM 860 N N . GLU A 1 114 ? 19.255 0.851 -23.440 1.00 94.69 114 GLU A N 1
ATOM 861 C CA . GLU A 1 114 ? 20.707 1.004 -23.585 1.00 94.69 114 GLU A CA 1
ATOM 862 C C . GLU A 1 114 ? 21.256 0.163 -24.742 1.00 94.69 114 GLU A C 1
ATOM 864 O O . GLU A 1 114 ? 21.968 0.686 -25.599 1.00 94.69 114 GLU A O 1
ATOM 869 N N . ALA A 1 115 ? 20.866 -1.111 -24.836 1.00 93.44 115 ALA A N 1
ATOM 870 C CA . ALA A 1 115 ? 21.280 -1.987 -25.931 1.00 93.44 115 ALA A CA 1
ATOM 871 C C . ALA A 1 115 ? 20.838 -1.458 -27.307 1.00 93.44 115 ALA A C 1
ATOM 873 O O . ALA A 1 115 ? 21.599 -1.531 -28.273 1.00 93.44 115 ALA A O 1
ATOM 874 N N . LEU A 1 116 ? 19.630 -0.888 -27.402 1.00 93.69 116 LEU A N 1
ATOM 875 C CA . LEU A 1 116 ? 19.166 -0.233 -28.626 1.00 93.69 116 LEU A CA 1
ATOM 876 C C . LEU A 1 116 ? 20.014 0.992 -28.978 1.00 93.69 116 LEU A C 1
ATOM 878 O O . LEU A 1 116 ? 20.405 1.127 -30.132 1.00 93.69 116 LEU A O 1
ATOM 882 N N . ARG A 1 117 ? 20.349 1.844 -28.001 1.00 93.62 117 ARG A N 1
ATOM 883 C CA . ARG A 1 117 ? 21.223 3.007 -28.231 1.00 93.62 117 ARG A CA 1
ATOM 884 C C . ARG A 1 117 ? 22.606 2.584 -28.719 1.00 93.62 117 ARG A C 1
ATOM 886 O O . ARG A 1 117 ? 23.099 3.151 -29.683 1.00 93.62 117 ARG A O 1
ATOM 893 N N . HIS A 1 118 ? 23.213 1.572 -28.098 1.00 95.25 118 HIS A N 1
ATOM 894 C CA . HIS A 1 118 ? 24.513 1.056 -28.536 1.00 95.25 118 HIS A CA 1
ATOM 895 C C . HIS A 1 118 ? 24.469 0.495 -29.956 1.00 95.25 118 HIS A C 1
ATOM 897 O O . HIS A 1 118 ? 25.386 0.736 -30.736 1.00 95.25 118 HIS A O 1
ATOM 903 N N . ARG A 1 119 ? 23.401 -0.228 -30.305 1.00 93.75 119 ARG A N 1
ATOM 904 C CA . ARG A 1 119 ? 23.212 -0.744 -31.661 1.00 93.75 119 ARG A CA 1
ATOM 905 C C . ARG A 1 119 ? 23.044 0.379 -32.683 1.00 93.75 119 ARG A C 1
ATOM 907 O O . ARG A 1 119 ? 23.631 0.282 -33.755 1.00 93.75 119 ARG A O 1
ATOM 914 N N . ASP A 1 120 ? 22.253 1.399 -32.361 1.00 93.62 120 ASP A N 1
ATOM 915 C CA . ASP A 1 120 ? 22.036 2.549 -33.243 1.00 93.62 120 ASP A CA 1
ATOM 916 C C . ASP A 1 120 ? 23.362 3.297 -33.474 1.00 93.62 120 ASP A C 1
ATOM 918 O O . ASP A 1 120 ? 23.761 3.481 -34.618 1.00 93.62 120 ASP A O 1
ATOM 922 N N . LEU A 1 121 ? 24.124 3.580 -32.410 1.00 95.81 121 LEU A N 1
ATOM 923 C CA . LEU A 1 121 ? 25.451 4.202 -32.523 1.00 95.81 121 LEU A CA 1
ATOM 924 C C . LEU A 1 121 ? 26.443 3.359 -33.340 1.00 95.81 121 LEU A C 1
ATOM 926 O O . LEU A 1 121 ? 27.214 3.904 -34.124 1.00 95.81 121 LEU A O 1
ATOM 930 N N . ALA A 1 122 ? 26.438 2.034 -33.171 1.00 95.81 122 ALA A N 1
ATOM 931 C CA . ALA A 1 122 ? 27.305 1.145 -33.941 1.00 95.81 122 ALA A CA 1
ATOM 932 C C . ALA A 1 122 ? 26.926 1.111 -35.431 1.00 95.81 122 ALA A C 1
ATOM 934 O O . ALA A 1 122 ? 27.809 1.056 -36.284 1.00 95.81 122 ALA A O 1
ATOM 935 N N . ALA A 1 123 ? 25.629 1.159 -35.749 1.00 95.00 123 ALA A N 1
ATOM 936 C CA . ALA A 1 123 ? 25.151 1.239 -37.126 1.00 95.00 123 ALA A CA 1
ATOM 937 C C . ALA A 1 123 ? 25.519 2.583 -37.773 1.00 95.00 123 ALA A C 1
ATOM 939 O O . ALA A 1 123 ? 25.983 2.598 -38.912 1.00 95.00 123 ALA A O 1
ATOM 940 N N . ASP A 1 124 ? 25.380 3.687 -37.035 1.00 94.44 124 ASP A N 1
ATOM 941 C CA . ASP A 1 124 ? 25.780 5.018 -37.497 1.00 94.44 124 ASP A CA 1
ATOM 942 C C . ASP A 1 124 ? 27.293 5.083 -37.752 1.00 94.44 124 ASP A C 1
ATOM 944 O O . ASP A 1 124 ? 27.727 5.584 -38.790 1.00 94.44 124 ASP A O 1
ATOM 948 N N . GLN A 1 125 ? 28.106 4.512 -36.855 1.00 96.62 125 GLN A N 1
ATOM 949 C CA . GLN A 1 125 ? 29.556 4.435 -37.040 1.00 96.62 125 GLN A CA 1
ATOM 950 C C . GLN A 1 125 ? 29.931 3.597 -38.268 1.00 96.62 125 GLN A C 1
ATOM 952 O O . GLN A 1 125 ? 30.753 4.035 -39.067 1.00 96.62 125 GLN A O 1
ATOM 957 N N . ALA A 1 126 ? 29.299 2.435 -38.463 1.00 96.19 126 ALA A N 1
ATOM 958 C CA . ALA A 1 126 ? 29.537 1.604 -39.642 1.00 96.19 126 ALA A CA 1
ATOM 959 C C . ALA A 1 126 ? 29.183 2.343 -40.945 1.00 96.19 126 ALA A C 1
ATOM 961 O O . ALA A 1 126 ? 29.944 2.293 -41.908 1.00 96.19 126 ALA A O 1
ATOM 962 N N . ALA A 1 127 ? 28.077 3.096 -40.960 1.00 95.50 127 ALA A N 1
ATOM 963 C CA . ALA A 1 127 ? 27.695 3.914 -42.108 1.00 95.50 127 ALA A CA 1
ATOM 964 C C . ALA A 1 127 ? 28.713 5.037 -42.391 1.00 95.50 127 ALA A C 1
ATOM 966 O O . ALA A 1 127 ? 29.044 5.297 -43.550 1.00 95.50 127 ALA A O 1
ATOM 967 N N . LEU A 1 128 ? 29.248 5.689 -41.351 1.00 95.75 128 LEU A N 1
ATOM 968 C CA . LEU A 1 128 ? 30.323 6.676 -41.502 1.00 95.75 128 LEU A CA 1
ATOM 969 C C . LEU A 1 128 ? 31.601 6.035 -42.052 1.00 95.75 128 LEU A C 1
ATOM 971 O O . LEU A 1 128 ? 32.216 6.585 -42.967 1.00 95.75 128 LEU A O 1
ATOM 975 N N . ASP A 1 129 ? 31.976 4.863 -41.547 1.00 96.12 129 ASP A N 1
ATOM 976 C CA . ASP A 1 129 ? 33.160 4.142 -42.003 1.00 96.12 129 ASP A CA 1
ATOM 977 C C . ASP A 1 129 ? 33.022 3.751 -43.486 1.00 96.12 129 ASP A C 1
ATOM 979 O O . ASP A 1 129 ? 33.930 4.011 -44.278 1.00 96.12 129 ASP A O 1
ATOM 983 N N . GLU A 1 130 ? 31.860 3.261 -43.923 1.00 95.25 130 GLU A N 1
ATOM 984 C CA . GLU A 1 130 ? 31.577 2.984 -45.339 1.00 95.25 130 GLU A CA 1
ATOM 985 C C . GLU A 1 130 ? 31.673 4.243 -46.220 1.00 95.25 130 GLU A C 1
ATOM 987 O O . GLU A 1 130 ? 32.277 4.218 -47.301 1.00 95.25 130 GLU A O 1
ATOM 992 N N . LEU A 1 131 ? 31.144 5.381 -45.761 1.00 94.62 131 LEU A N 1
ATOM 993 C CA . LEU A 1 131 ? 31.270 6.658 -46.471 1.00 94.62 131 LEU A CA 1
ATOM 994 C C . LEU A 1 131 ? 32.731 7.114 -46.574 1.00 94.62 131 LEU A C 1
ATOM 996 O O . LEU A 1 131 ? 33.152 7.600 -47.625 1.00 94.62 131 LEU A O 1
ATOM 1000 N N . THR A 1 132 ? 33.531 6.933 -45.521 1.00 93.94 132 THR A N 1
ATOM 1001 C CA . THR A 1 132 ? 34.959 7.284 -45.555 1.00 93.94 132 THR A CA 1
ATOM 1002 C C . THR A 1 132 ? 35.749 6.372 -46.493 1.00 93.94 132 THR A C 1
ATOM 1004 O O . THR A 1 132 ? 36.571 6.867 -47.270 1.00 93.94 132 THR A O 1
ATOM 1007 N N . VAL A 1 133 ? 35.469 5.064 -46.498 1.00 93.75 133 VAL A N 1
ATOM 1008 C CA . VAL A 1 133 ? 36.100 4.090 -47.401 1.00 93.75 133 VAL A CA 1
ATOM 1009 C C . VAL A 1 133 ? 35.746 4.399 -48.854 1.00 93.75 133 VAL A C 1
ATOM 1011 O O . VAL A 1 133 ? 36.640 4.487 -49.699 1.00 93.75 133 VAL A O 1
ATOM 1014 N N . THR A 1 134 ? 34.468 4.641 -49.155 1.00 91.56 134 THR A N 1
ATOM 1015 C CA . THR A 1 134 ? 34.017 4.979 -50.515 1.00 91.56 134 THR A CA 1
ATOM 1016 C C . THR A 1 134 ? 34.548 6.335 -50.987 1.00 91.56 134 THR A C 1
ATOM 1018 O O . THR A 1 134 ? 34.967 6.458 -52.141 1.00 91.56 134 THR A O 1
ATOM 1021 N N . ALA A 1 135 ? 34.607 7.348 -50.116 1.00 90.31 135 ALA A N 1
ATOM 1022 C CA . ALA A 1 135 ? 35.208 8.644 -50.434 1.00 90.31 135 ALA A CA 1
ATOM 1023 C C . ALA A 1 135 ? 36.716 8.525 -50.705 1.00 90.31 135 ALA A C 1
ATOM 1025 O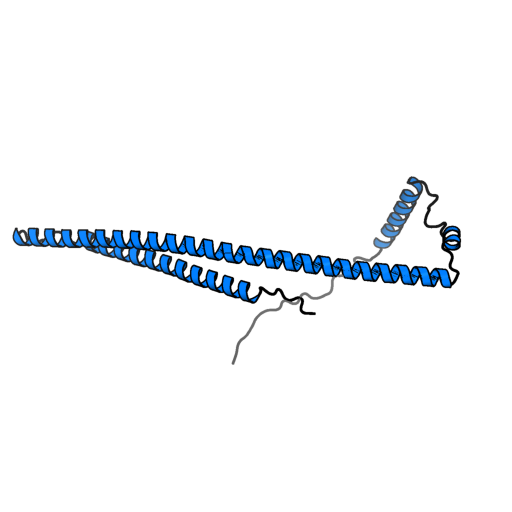 O . ALA A 1 135 ? 37.207 9.076 -51.692 1.00 90.31 135 ALA A O 1
ATOM 1026 N N . LYS A 1 136 ? 37.446 7.759 -49.883 1.00 88.38 136 LYS A N 1
ATOM 1027 C CA . LYS A 1 136 ? 38.876 7.488 -50.084 1.00 88.38 136 LYS A CA 1
ATOM 1028 C C . LYS A 1 136 ? 39.127 6.756 -51.403 1.00 88.38 136 LYS A C 1
ATOM 1030 O O . LYS A 1 136 ? 40.000 7.173 -52.160 1.00 88.38 136 LYS A O 1
ATOM 1035 N N . ALA A 1 137 ? 38.341 5.721 -51.710 1.00 87.62 137 ALA A N 1
ATOM 1036 C CA . ALA A 1 137 ? 38.429 4.994 -52.977 1.00 87.62 137 ALA A CA 1
ATOM 1037 C C . ALA A 1 137 ? 38.155 5.909 -54.184 1.00 87.62 137 ALA A C 1
ATOM 1039 O O . ALA A 1 137 ? 38.890 5.875 -55.170 1.00 87.62 137 ALA A O 1
ATOM 1040 N N . ARG A 1 138 ? 37.151 6.791 -54.089 1.00 86.69 138 ARG A N 1
ATOM 1041 C CA . ARG A 1 138 ? 36.838 7.781 -55.130 1.00 86.69 138 ARG A CA 1
ATOM 1042 C C . ARG A 1 138 ? 37.975 8.784 -55.345 1.00 86.69 138 ARG A C 1
ATOM 1044 O O . ARG A 1 138 ? 38.290 9.096 -56.489 1.00 86.69 138 ARG A O 1
ATOM 1051 N N . ASN A 1 139 ? 38.580 9.293 -54.273 1.00 85.19 139 ASN A N 1
ATOM 1052 C CA . ASN A 1 139 ? 39.695 10.240 -54.367 1.00 85.19 139 ASN A CA 1
ATOM 1053 C C . ASN A 1 139 ? 40.946 9.585 -54.969 1.00 85.19 139 ASN A C 1
ATOM 1055 O O . ASN A 1 139 ? 41.580 10.187 -55.835 1.00 85.19 139 ASN A O 1
ATOM 1059 N N . ALA A 1 140 ? 41.234 8.334 -54.595 1.00 82.19 140 ALA A N 1
ATOM 1060 C CA . ALA A 1 140 ? 42.305 7.545 -55.199 1.00 82.19 140 ALA A CA 1
ATOM 1061 C C . ALA A 1 140 ? 42.075 7.324 -56.706 1.00 82.19 140 ALA A C 1
ATOM 1063 O O . ALA A 1 140 ? 42.976 7.560 -57.504 1.00 82.19 140 ALA A O 1
ATOM 1064 N N . ALA A 1 141 ? 40.852 6.967 -57.120 1.00 81.81 141 ALA A N 1
ATOM 1065 C CA . ALA A 1 141 ? 40.503 6.799 -58.535 1.00 81.81 141 ALA A CA 1
ATOM 1066 C C . ALA A 1 141 ? 40.603 8.102 -59.354 1.00 81.81 141 ALA A C 1
ATOM 1068 O O . ALA A 1 141 ? 40.847 8.061 -60.556 1.00 81.81 141 ALA A O 1
ATOM 1069 N N . ARG A 1 142 ? 40.436 9.267 -58.714 1.00 83.62 142 ARG A N 1
ATOM 1070 C CA . ARG A 1 142 ? 40.621 10.591 -59.336 1.00 83.62 142 ARG A CA 1
ATOM 1071 C C . ARG A 1 142 ? 42.087 11.039 -59.402 1.00 83.62 142 ARG A C 1
ATOM 1073 O O . ARG A 1 142 ? 42.343 12.143 -59.871 1.00 83.62 142 ARG A O 1
ATOM 1080 N N . GLY A 1 143 ? 43.034 10.231 -58.921 1.00 73.50 143 GLY A N 1
ATOM 1081 C CA . GLY A 1 143 ? 44.454 10.590 -58.887 1.00 73.50 143 GLY A CA 1
ATOM 1082 C C . GLY A 1 143 ? 44.788 11.696 -57.881 1.00 73.50 143 GLY A C 1
ATOM 1083 O O . GLY A 1 143 ? 45.862 12.291 -57.956 1.00 73.50 143 GLY A O 1
ATOM 1084 N N . ILE A 1 144 ? 43.889 11.984 -56.930 1.00 65.19 144 ILE A N 1
ATOM 1085 C CA . ILE A 1 144 ? 44.174 12.881 -55.806 1.00 65.19 144 ILE A CA 1
ATOM 1086 C C . ILE A 1 144 ? 44.971 12.062 -54.792 1.00 65.19 144 ILE A C 1
ATOM 1088 O O . ILE A 1 144 ? 44.440 11.539 -53.812 1.00 65.19 144 ILE A O 1
ATOM 1092 N N . ASP A 1 145 ? 46.254 11.878 -55.081 1.00 57.72 145 ASP A N 1
ATOM 1093 C CA . ASP A 1 145 ? 47.166 11.176 -54.194 1.00 57.72 145 ASP A CA 1
ATOM 1094 C C . ASP A 1 145 ? 47.369 12.007 -52.922 1.00 57.72 145 ASP A C 1
ATOM 1096 O O . ASP A 1 145 ? 47.770 13.174 -52.976 1.00 57.72 145 ASP A O 1
ATOM 1100 N N . ALA A 1 146 ? 47.170 11.393 -51.752 1.00 56.62 146 ALA A N 1
ATOM 1101 C CA . ALA A 1 146 ? 47.418 12.013 -50.443 1.00 56.62 146 ALA A CA 1
ATOM 1102 C C . ALA A 1 146 ? 48.870 12.528 -50.277 1.00 56.62 146 ALA A C 1
ATOM 1104 O O . ALA A 1 146 ? 49.175 13.296 -49.361 1.00 56.62 146 ALA A O 1
ATOM 1105 N N . LEU A 1 147 ? 49.775 12.136 -51.183 1.00 53.81 147 LEU A N 1
ATOM 1106 C CA . LEU A 1 147 ? 51.137 12.654 -51.291 1.00 53.81 147 LEU A CA 1
ATOM 1107 C C . LEU A 1 147 ? 51.207 14.099 -51.826 1.00 53.81 147 LEU A C 1
ATOM 1109 O O . LEU A 1 147 ? 52.126 14.823 -51.440 1.00 53.81 147 LEU A O 1
ATOM 1113 N N . HIS A 1 148 ? 50.252 14.560 -52.644 1.00 49.72 148 HIS A N 1
ATOM 1114 C CA . HIS A 1 148 ? 50.210 15.957 -53.108 1.00 49.72 148 HIS A CA 1
ATOM 1115 C C . HIS A 1 148 ? 49.636 16.915 -52.053 1.00 49.72 148 HIS A C 1
ATOM 1117 O O . HIS A 1 148 ? 50.087 18.055 -51.941 1.00 49.72 148 HIS A O 1
ATOM 1123 N N . GLU A 1 149 ? 48.729 16.446 -51.193 1.00 51.56 149 GLU A N 1
ATOM 1124 C CA . GLU A 1 149 ? 48.136 17.277 -50.136 1.00 51.56 149 GLU A CA 1
ATOM 1125 C C . GLU A 1 149 ? 49.129 17.586 -48.994 1.00 51.56 149 GLU A C 1
ATOM 1127 O O . GLU A 1 149 ? 49.099 18.676 -48.420 1.00 51.56 149 GLU A O 1
ATOM 1132 N N . ARG A 1 150 ? 50.100 16.695 -48.719 1.00 48.41 150 ARG A N 1
ATOM 1133 C CA . ARG A 1 150 ? 51.195 16.976 -47.763 1.00 48.41 150 ARG A CA 1
ATOM 1134 C C . ARG A 1 150 ? 52.154 18.077 -48.223 1.00 48.41 150 ARG A C 1
ATOM 1136 O O . ARG A 1 150 ? 52.769 18.701 -47.365 1.00 48.41 150 ARG A O 1
ATOM 1143 N N . ARG A 1 151 ? 52.284 18.340 -49.530 1.00 49.47 151 ARG A N 1
ATOM 1144 C CA . ARG A 1 151 ? 53.103 19.461 -50.034 1.00 49.47 151 ARG A CA 1
ATOM 1145 C C . ARG A 1 151 ? 52.353 20.794 -50.033 1.00 49.47 151 ARG A C 1
ATOM 1147 O O . ARG A 1 151 ? 52.996 21.828 -49.903 1.00 49.47 151 ARG A O 1
ATOM 1154 N N . ALA A 1 152 ? 51.022 20.780 -50.120 1.00 50.09 152 ALA A N 1
ATOM 1155 C CA . ALA A 1 152 ? 50.207 21.996 -50.094 1.00 50.09 152 ALA A CA 1
ATOM 1156 C C . ALA A 1 152 ? 49.803 22.448 -48.675 1.00 50.09 152 ALA A C 1
ATOM 1158 O O . ALA A 1 152 ? 49.443 23.606 -48.480 1.00 50.09 152 ALA A O 1
ATOM 1159 N N . ASN A 1 153 ? 49.878 21.571 -47.665 1.00 46.12 153 ASN A N 1
ATOM 1160 C CA . ASN A 1 153 ? 49.435 21.877 -46.301 1.00 46.12 153 ASN A CA 1
ATOM 1161 C C . ASN A 1 153 ? 50.583 22.291 -45.358 1.00 46.12 153 ASN A C 1
ATOM 1163 O O . ASN A 1 153 ? 50.745 21.745 -44.266 1.00 46.12 153 ASN A O 1
ATOM 1167 N N . THR A 1 154 ? 51.378 23.286 -45.758 1.00 51.88 154 THR A N 1
ATOM 1168 C CA . THR A 1 154 ? 52.388 23.932 -44.891 1.00 51.88 154 THR A CA 1
ATOM 1169 C C . THR A 1 154 ? 51.768 24.812 -43.796 1.00 51.88 154 THR A C 1
ATOM 1171 O O . THR A 1 154 ? 52.472 25.279 -42.905 1.00 51.88 154 THR A O 1
ATOM 1174 N N . LEU A 1 155 ? 50.445 25.001 -43.804 1.00 56.50 155 LEU A N 1
ATOM 1175 C CA . LEU A 1 155 ? 49.726 25.812 -42.817 1.00 56.50 155 LEU A CA 1
ATOM 1176 C C . LEU A 1 155 ? 49.299 25.030 -41.561 1.00 56.50 155 LEU A C 1
ATOM 1178 O O . LEU A 1 155 ? 48.958 25.648 -40.553 1.00 56.50 155 LEU A O 1
ATOM 1182 N N . ARG A 1 156 ? 49.326 23.686 -41.578 1.00 47.78 156 ARG A N 1
ATOM 1183 C CA . ARG A 1 156 ? 48.874 22.856 -40.439 1.00 47.78 156 ARG A CA 1
ATOM 1184 C C . ARG A 1 156 ? 49.998 22.404 -39.505 1.00 47.78 156 ARG A C 1
ATOM 1186 O O . ARG A 1 156 ? 49.761 22.238 -38.311 1.00 47.78 156 ARG A O 1
ATOM 1193 N N . THR A 1 157 ? 51.228 22.276 -39.996 1.00 48.38 157 THR A N 1
ATOM 1194 C CA . THR A 1 157 ? 52.425 22.199 -39.146 1.00 48.38 157 THR A CA 1
ATOM 1195 C C . THR A 1 157 ? 53.014 23.594 -39.035 1.00 48.38 157 THR A C 1
ATOM 1197 O O . THR A 1 157 ? 53.977 23.933 -39.716 1.00 48.38 157 THR A O 1
ATOM 1200 N N . GLY A 1 158 ? 52.388 24.428 -38.203 1.00 48.34 158 GLY A N 1
ATOM 1201 C CA . GLY A 1 158 ? 52.919 25.740 -37.868 1.00 48.34 158 GLY A CA 1
ATOM 1202 C C . GLY A 1 158 ? 54.342 25.601 -37.336 1.00 48.34 158 GLY A C 1
ATOM 1203 O O . GLY A 1 158 ? 54.546 25.176 -36.198 1.00 48.34 158 GLY A O 1
ATOM 1204 N N . ALA A 1 159 ? 55.313 25.992 -38.157 1.00 48.59 159 ALA A N 1
ATOM 1205 C CA . ALA A 1 159 ? 56.684 26.292 -37.767 1.00 48.59 159 ALA A CA 1
ATOM 1206 C C . ALA A 1 159 ? 56.705 27.577 -36.915 1.00 48.59 159 ALA A C 1
ATOM 1208 O O . ALA A 1 159 ? 57.297 28.588 -37.272 1.00 48.59 159 ALA A O 1
ATOM 1209 N N . GLY A 1 160 ? 55.976 27.553 -35.801 1.00 56.44 160 GLY A N 1
ATOM 1210 C CA . GLY A 1 160 ? 55.875 28.630 -34.832 1.00 56.44 160 GLY A CA 1
ATOM 1211 C C . GLY A 1 160 ? 56.020 28.033 -33.444 1.00 56.44 160 GLY A C 1
ATOM 1212 O O . GLY A 1 160 ? 55.142 27.301 -32.964 1.00 56.44 160 GLY A O 1
ATOM 1213 N N . THR A 1 161 ? 57.147 28.327 -32.802 1.00 62.75 161 THR A N 1
ATOM 1214 C CA . THR A 1 161 ? 57.377 28.004 -31.393 1.00 62.75 161 THR A CA 1
ATOM 1215 C C . THR A 1 161 ? 56.203 28.533 -30.556 1.00 62.75 161 THR A C 1
ATOM 1217 O O . THR A 1 161 ? 55.587 29.546 -30.893 1.00 62.75 161 THR A O 1
ATOM 1220 N N . ALA A 1 162 ? 55.840 27.824 -29.481 1.00 58.31 162 ALA A N 1
ATOM 1221 C CA . ALA A 1 162 ? 54.751 28.193 -28.567 1.00 58.31 162 ALA A CA 1
ATOM 1222 C C . ALA A 1 162 ? 54.638 29.710 -28.239 1.00 58.31 162 ALA A C 1
ATOM 1224 O O . ALA A 1 162 ? 53.517 30.223 -28.315 1.00 58.31 162 ALA A O 1
ATOM 1225 N N . PRO A 1 163 ? 55.734 30.470 -28.002 1.00 59.94 163 PRO A N 1
ATOM 1226 C CA . PRO A 1 163 ? 55.643 31.915 -27.747 1.00 59.94 163 PRO A CA 1
ATOM 1227 C C . PRO A 1 163 ? 55.114 32.747 -28.930 1.00 59.94 163 PRO A C 1
ATOM 1229 O O . PRO A 1 163 ? 54.476 33.781 -28.722 1.00 59.94 163 PRO A O 1
ATOM 1232 N N . ALA A 1 164 ? 55.306 32.307 -30.178 1.00 61.91 164 ALA A N 1
ATOM 1233 C CA . ALA A 1 164 ? 54.795 33.019 -31.352 1.00 61.91 164 ALA A CA 1
ATOM 1234 C C . ALA A 1 164 ? 53.265 32.896 -31.476 1.00 61.91 164 ALA A C 1
ATOM 1236 O O . ALA A 1 164 ? 52.589 33.837 -31.896 1.00 61.91 164 ALA A O 1
ATOM 1237 N N . ARG A 1 165 ? 52.703 31.757 -31.047 1.00 60.03 165 ARG A N 1
ATOM 1238 C CA . ARG A 1 165 ? 51.250 31.520 -31.037 1.00 60.03 165 ARG A CA 1
ATOM 1239 C C . ARG A 1 165 ? 50.548 32.332 -29.955 1.00 60.03 165 ARG A C 1
ATOM 1241 O O . ARG A 1 165 ? 49.491 32.900 -30.213 1.00 60.03 165 ARG A O 1
ATOM 1248 N N . GLU A 1 166 ? 51.156 32.448 -28.779 1.00 65.75 166 GLU A N 1
ATOM 1249 C CA . GLU A 1 166 ? 50.609 33.259 -27.689 1.00 65.75 166 GLU A CA 1
ATOM 1250 C C . GLU A 1 166 ? 50.617 34.758 -28.028 1.00 65.75 166 GLU A C 1
ATOM 1252 O O . GLU A 1 166 ? 49.633 35.460 -27.794 1.00 65.75 166 GLU A O 1
ATOM 1257 N N . SER A 1 167 ? 51.681 35.230 -28.682 1.00 67.50 167 SER A N 1
ATOM 1258 C CA . SER A 1 167 ? 51.807 36.621 -29.136 1.00 67.50 167 SER A CA 1
ATOM 1259 C C . SER A 1 167 ? 50.757 36.995 -30.192 1.00 67.50 167 SER A C 1
ATOM 1261 O O . SER A 1 167 ? 50.184 38.084 -30.145 1.00 67.50 167 SER A O 1
ATOM 1263 N N . ALA A 1 168 ? 50.456 36.082 -31.124 1.00 66.38 168 ALA A N 1
ATOM 1264 C CA . ALA A 1 168 ? 49.419 36.275 -32.138 1.00 66.38 168 ALA A CA 1
ATOM 1265 C C . ALA A 1 168 ? 48.000 36.262 -31.540 1.00 66.38 168 ALA A C 1
ATOM 1267 O O . ALA A 1 168 ? 47.162 37.079 -31.922 1.00 66.38 168 ALA A O 1
ATOM 1268 N N . SER A 1 169 ? 47.740 35.383 -30.567 1.00 68.94 169 SER A N 1
ATOM 1269 C CA . SER A 1 169 ? 46.462 35.345 -29.847 1.00 68.94 169 SER A CA 1
ATOM 1270 C C . SER A 1 169 ? 46.240 36.602 -29.004 1.00 68.94 169 SER A C 1
ATOM 1272 O O . SER A 1 169 ? 45.143 37.158 -29.028 1.00 68.94 169 SER A O 1
ATOM 1274 N N . ARG A 1 170 ? 47.278 37.110 -28.319 1.00 67.75 170 ARG A N 1
ATOM 1275 C CA . ARG A 1 170 ? 47.189 38.370 -27.560 1.00 67.75 170 ARG A CA 1
ATOM 1276 C C . ARG A 1 170 ? 46.900 39.566 -28.467 1.00 67.75 170 ARG A C 1
ATOM 1278 O O . ARG A 1 170 ? 46.022 40.348 -28.126 1.00 67.75 170 ARG A O 1
ATOM 1285 N N . ARG A 1 171 ? 47.544 39.661 -29.641 1.00 68.12 171 ARG A N 1
ATOM 1286 C CA . ARG A 1 171 ? 47.263 40.728 -30.624 1.00 68.12 171 ARG A CA 1
ATOM 1287 C C . ARG A 1 171 ? 45.811 40.724 -31.103 1.00 68.12 171 ARG A C 1
ATOM 1289 O O . ARG A 1 171 ? 45.175 41.774 -31.105 1.00 68.12 171 ARG A O 1
ATOM 1296 N N . ARG A 1 172 ? 45.258 39.547 -31.414 1.00 67.56 172 ARG A N 1
ATOM 1297 C CA . ARG A 1 172 ? 43.848 39.415 -31.827 1.00 67.56 172 ARG A CA 1
ATOM 1298 C C . ARG A 1 172 ? 42.865 39.787 -30.719 1.00 67.56 172 ARG A C 1
ATOM 1300 O O . ARG A 1 172 ? 41.822 40.364 -31.002 1.00 67.56 172 ARG A O 1
ATOM 1307 N N . LEU A 1 173 ? 43.188 39.477 -29.463 1.00 66.06 173 LEU A N 1
ATOM 1308 C CA . LEU A 1 173 ? 42.357 39.863 -28.321 1.00 66.06 173 LEU A CA 1
ATOM 1309 C C . LEU A 1 173 ? 42.407 41.376 -28.061 1.00 66.06 173 LEU A C 1
ATOM 1311 O O . LEU A 1 173 ? 41.370 41.961 -27.757 1.00 66.06 173 LEU A O 1
ATOM 1315 N N . THR A 1 174 ? 43.560 42.030 -28.242 1.00 68.88 174 THR A N 1
ATOM 1316 C CA . THR A 1 174 ? 43.653 43.499 -28.168 1.00 68.88 174 THR A CA 1
ATOM 1317 C C . THR A 1 174 ? 42.923 44.196 -29.318 1.00 68.88 174 THR A C 1
ATOM 1319 O O . THR A 1 174 ? 42.220 45.170 -29.071 1.00 68.88 174 THR A O 1
ATOM 1322 N N . GLU A 1 175 ? 42.995 43.675 -30.546 1.00 61.25 175 GLU A N 1
ATOM 1323 C CA . GLU A 1 175 ? 42.242 44.216 -31.693 1.00 61.25 175 GLU A CA 1
ATOM 1324 C C . GLU A 1 175 ? 40.723 44.059 -31.511 1.00 61.25 175 GLU A C 1
ATOM 1326 O O . GLU A 1 175 ? 39.964 44.995 -31.757 1.00 61.25 175 GLU A O 1
ATOM 1331 N N . ALA A 1 176 ? 40.265 42.911 -30.999 1.00 59.12 176 ALA A N 1
ATOM 1332 C CA . ALA A 1 176 ? 38.850 42.681 -30.706 1.00 59.12 176 ALA A CA 1
ATOM 1333 C C . ALA A 1 176 ? 38.330 43.502 -29.507 1.00 59.12 176 ALA A C 1
ATOM 1335 O O . ALA A 1 176 ? 37.137 43.800 -29.440 1.00 59.12 176 ALA A O 1
ATOM 1336 N N . GLY A 1 177 ? 39.206 43.870 -28.564 1.00 57.44 177 GLY A N 1
ATOM 1337 C CA . GLY A 1 177 ? 38.874 44.731 -27.425 1.00 57.44 177 GLY A CA 1
ATOM 1338 C C . GLY A 1 177 ? 38.652 46.194 -27.820 1.00 57.44 177 GLY A C 1
ATOM 1339 O O . GLY A 1 177 ? 37.700 46.809 -27.348 1.00 57.44 177 GLY A O 1
ATOM 1340 N N . VAL A 1 178 ? 39.467 46.724 -28.739 1.00 58.00 178 VAL A N 1
ATOM 1341 C CA . VAL A 1 178 ? 39.360 48.113 -29.232 1.00 58.00 178 VAL A CA 1
ATOM 1342 C C . VAL A 1 178 ? 38.107 48.323 -30.096 1.00 58.00 178 VAL A C 1
ATOM 1344 O O . VAL A 1 178 ? 37.519 49.400 -30.077 1.00 58.00 178 VAL A O 1
ATOM 1347 N N . ALA A 1 179 ? 37.630 47.284 -30.789 1.00 54.41 179 ALA A N 1
ATOM 1348 C CA . ALA A 1 179 ? 36.415 47.355 -31.608 1.00 54.41 179 ALA A CA 1
ATOM 1349 C C . ALA A 1 179 ? 35.096 47.363 -30.802 1.00 54.41 179 ALA A C 1
ATOM 1351 O O . ALA A 1 179 ? 34.039 47.624 -31.369 1.00 54.41 179 ALA A O 1
ATOM 1352 N N . ARG A 1 180 ? 35.120 47.060 -29.494 1.00 53.03 180 ARG A N 1
ATOM 1353 C CA . ARG A 1 180 ? 33.906 46.996 -28.652 1.00 53.03 180 ARG A CA 1
ATOM 1354 C C . ARG A 1 180 ? 33.642 48.252 -27.825 1.00 53.03 180 ARG A C 1
ATOM 1356 O O . ARG A 1 180 ? 32.545 48.388 -27.296 1.00 53.03 180 ARG A O 1
ATOM 1363 N N . THR A 1 181 ? 34.597 49.173 -27.722 1.00 53.94 181 THR A N 1
ATOM 1364 C CA . THR A 1 181 ? 34.450 50.405 -26.925 1.00 53.94 181 THR A CA 1
ATOM 1365 C C . THR A 1 181 ? 33.774 51.563 -27.666 1.00 53.94 181 THR A C 1
ATOM 1367 O O . THR A 1 181 ? 33.644 52.634 -27.090 1.00 53.94 181 THR A O 1
ATOM 1370 N N . SER A 1 182 ? 33.326 51.368 -28.912 1.00 53.25 182 SER A N 1
ATOM 1371 C CA . SER A 1 182 ? 32.673 52.408 -29.726 1.00 53.25 182 SER A CA 1
ATOM 1372 C C . SER A 1 182 ? 31.205 52.120 -30.068 1.00 53.25 182 SER A C 1
ATOM 1374 O O . SER A 1 182 ? 30.675 52.724 -30.993 1.00 53.25 182 SER A O 1
ATOM 1376 N N . ILE A 1 183 ? 30.548 51.178 -29.381 1.00 51.00 183 ILE A N 1
ATOM 1377 C CA . ILE A 1 183 ? 29.092 51.014 -29.497 1.00 51.00 183 ILE A CA 1
ATOM 1378 C C . ILE A 1 183 ? 28.460 51.942 -28.458 1.00 51.00 183 ILE A C 1
ATOM 1380 O O . ILE A 1 183 ? 28.490 51.660 -27.260 1.00 51.00 183 ILE A O 1
ATOM 1384 N N . ASP A 1 184 ? 27.974 53.081 -28.950 1.00 49.12 184 ASP A N 1
ATOM 1385 C CA . ASP A 1 184 ? 27.343 54.164 -28.202 1.00 49.12 184 ASP A CA 1
ATOM 1386 C C . ASP A 1 184 ? 26.235 53.673 -27.256 1.00 49.12 184 ASP A C 1
ATOM 1388 O O . ASP A 1 184 ? 25.246 53.064 -27.657 1.00 49.12 184 ASP A O 1
ATOM 1392 N N . LEU A 1 185 ? 26.381 54.012 -25.974 1.00 52.88 185 LEU A N 1
ATOM 1393 C CA . LEU A 1 185 ? 25.419 53.786 -24.887 1.00 52.88 185 LEU A CA 1
ATOM 1394 C C . LEU A 1 185 ? 24.282 54.833 -24.855 1.00 52.88 185 LEU A C 1
ATOM 1396 O O . LEU A 1 185 ? 23.593 54.960 -23.845 1.00 52.88 185 LEU A O 1
ATOM 1400 N N . ALA A 1 186 ? 24.080 55.598 -25.932 1.00 52.16 186 ALA A N 1
ATOM 1401 C CA . ALA A 1 186 ? 23.159 56.738 -25.954 1.00 52.16 186 ALA A CA 1
ATOM 1402 C C . ALA A 1 186 ? 21.741 56.424 -26.476 1.00 52.16 186 ALA A C 1
ATOM 1404 O O . ALA A 1 186 ? 20.875 57.290 -26.399 1.00 52.16 186 ALA A O 1
ATOM 1405 N N . GLU A 1 187 ? 21.462 55.212 -26.971 1.00 50.50 187 GLU A N 1
ATOM 1406 C CA . GLU A 1 187 ? 20.235 54.942 -27.747 1.00 50.50 187 GLU A CA 1
ATOM 1407 C C . GLU A 1 187 ? 19.314 53.852 -27.155 1.00 50.50 187 GLU A C 1
ATOM 1409 O O . GLU A 1 187 ? 18.631 53.138 -27.882 1.00 50.50 187 GLU A O 1
ATOM 1414 N N . ALA A 1 188 ? 19.271 53.694 -25.825 1.00 47.75 188 ALA A N 1
ATOM 1415 C CA . ALA A 1 188 ? 18.447 52.655 -25.180 1.00 47.75 188 ALA A CA 1
ATOM 1416 C C . ALA A 1 188 ? 17.551 53.143 -24.023 1.00 47.75 188 ALA A C 1
ATOM 1418 O O . ALA A 1 188 ? 17.211 52.369 -23.129 1.00 47.75 188 ALA A O 1
ATOM 1419 N N . THR A 1 189 ? 17.120 54.407 -24.036 1.00 52.38 189 THR A N 1
ATOM 1420 C CA . THR A 1 189 ? 16.057 54.909 -23.143 1.00 52.38 189 THR A CA 1
ATOM 1421 C C . THR A 1 189 ? 14.865 55.383 -23.966 1.00 52.38 189 THR A C 1
ATOM 1423 O O . THR A 1 189 ? 14.738 56.568 -24.257 1.00 52.38 189 THR A O 1
ATOM 1426 N N . GLY A 1 190 ? 13.997 54.456 -24.374 1.00 53.34 190 GLY A N 1
ATOM 1427 C CA . GLY A 1 190 ? 12.796 54.809 -25.131 1.00 53.34 190 GLY A CA 1
ATOM 1428 C C . GLY A 1 190 ? 12.039 53.614 -25.695 1.00 53.34 190 GLY A C 1
ATOM 1429 O O . GLY A 1 190 ? 11.863 53.533 -26.903 1.00 53.34 190 GLY A O 1
ATOM 1430 N N . ALA A 1 191 ? 11.605 52.675 -24.853 1.00 47.53 191 ALA A N 1
ATOM 1431 C CA . ALA A 1 191 ? 10.578 51.709 -25.244 1.00 47.53 191 ALA A CA 1
ATOM 1432 C C . ALA A 1 191 ? 9.785 51.235 -24.017 1.00 47.53 191 ALA A C 1
ATOM 1434 O O . ALA A 1 191 ? 10.185 50.322 -23.298 1.00 47.53 191 ALA A O 1
ATOM 1435 N N . ASP A 1 192 ? 8.693 51.961 -23.786 1.00 44.75 192 ASP A N 1
ATOM 1436 C CA . ASP A 1 192 ? 7.448 51.616 -23.098 1.00 44.75 192 ASP A CA 1
ATOM 1437 C C . ASP A 1 192 ? 7.357 50.277 -22.351 1.00 44.75 192 ASP A C 1
ATOM 1439 O O . ASP A 1 192 ? 7.188 49.200 -22.926 1.00 44.75 192 ASP A O 1
ATOM 1443 N N . ILE A 1 193 ? 7.288 50.390 -21.024 1.00 51.62 193 ILE A N 1
ATOM 1444 C CA . ILE A 1 193 ? 6.676 49.394 -20.146 1.00 51.62 193 ILE A CA 1
ATOM 1445 C C . ILE A 1 193 ? 5.229 49.841 -19.908 1.00 51.62 193 ILE A C 1
ATOM 1447 O O . ILE A 1 193 ? 4.976 50.730 -19.097 1.00 51.62 193 ILE A O 1
ATOM 1451 N N . ALA A 1 194 ? 4.273 49.214 -20.594 1.00 51.25 194 ALA A N 1
ATOM 1452 C CA . ALA A 1 194 ? 2.852 49.336 -20.269 1.00 51.25 194 ALA A CA 1
ATOM 1453 C C . ALA A 1 194 ? 2.427 48.198 -19.311 1.00 51.25 194 ALA A C 1
ATOM 1455 O O . ALA A 1 194 ? 2.636 47.024 -19.634 1.00 51.25 194 ALA A O 1
ATOM 1456 N N . PRO A 1 195 ? 1.819 48.494 -18.144 1.00 56.03 195 PRO A N 1
ATOM 1457 C CA . PRO A 1 195 ? 1.330 47.474 -17.221 1.00 56.03 195 PRO A CA 1
ATOM 1458 C C . PRO A 1 195 ? -0.048 46.946 -17.648 1.00 56.03 195 PRO A C 1
ATOM 1460 O O . PRO A 1 195 ? -0.992 47.701 -17.878 1.00 56.03 195 PRO A O 1
ATOM 1463 N N . ARG A 1 196 ? -0.174 45.619 -17.723 1.00 43.97 196 ARG A N 1
ATOM 1464 C CA . ARG A 1 196 ? -1.421 44.910 -18.034 1.00 43.97 196 ARG A CA 1
ATOM 1465 C C . ARG A 1 196 ? -2.246 44.766 -16.749 1.00 43.97 196 ARG A C 1
ATOM 1467 O O . ARG A 1 196 ? -2.012 43.847 -15.969 1.00 43.97 196 ARG A O 1
ATOM 1474 N N . ALA A 1 197 ? -3.161 45.704 -16.521 1.00 49.72 197 ALA A N 1
ATOM 1475 C CA . ALA A 1 197 ? -4.149 45.655 -15.448 1.00 49.72 197 ALA A CA 1
ATOM 1476 C C . ALA A 1 197 ? -5.460 45.007 -15.932 1.00 49.72 197 ALA A C 1
ATOM 1478 O O . ALA A 1 197 ? -5.961 45.357 -16.996 1.00 49.72 197 ALA A O 1
ATOM 1479 N N . ASP A 1 198 ? -5.923 44.042 -15.136 1.00 53.84 198 ASP A N 1
ATOM 1480 C CA . ASP A 1 198 ? -7.288 43.717 -14.691 1.00 53.84 198 ASP A CA 1
ATOM 1481 C C . ASP A 1 198 ? -8.551 44.048 -15.516 1.00 53.84 198 ASP A C 1
ATOM 1483 O O . ASP A 1 198 ? -8.671 45.086 -16.158 1.00 53.84 198 ASP A O 1
ATOM 1487 N N . ARG A 1 199 ? -9.574 43.214 -15.225 1.00 47.16 199 ARG A N 1
ATOM 1488 C CA . ARG A 1 199 ? -11.037 43.362 -15.441 1.00 47.16 199 ARG A CA 1
ATOM 1489 C C . ARG A 1 199 ? -11.544 42.901 -16.806 1.00 47.16 199 ARG A C 1
ATOM 1491 O O . ARG A 1 199 ? -10.878 43.071 -17.811 1.00 47.16 199 ARG A O 1
ATOM 1498 N N . GLU A 1 200 ? -12.721 42.310 -16.975 1.00 48.88 200 GLU A N 1
ATOM 1499 C CA . GLU A 1 200 ? -13.874 41.906 -16.152 1.00 48.88 200 GLU A CA 1
ATOM 1500 C C . GLU A 1 200 ? -14.707 41.026 -17.126 1.00 48.88 200 GLU A C 1
ATOM 1502 O O . GLU A 1 200 ? -14.685 41.241 -18.331 1.00 48.88 200 GLU A O 1
ATOM 1507 N N . ASN A 1 201 ? -15.229 39.870 -16.722 1.00 52.88 201 ASN A N 1
ATOM 1508 C CA . ASN A 1 201 ? -16.614 39.694 -16.277 1.00 52.88 201 ASN A CA 1
ATOM 1509 C C . ASN A 1 201 ? -17.705 39.985 -17.347 1.00 52.88 201 ASN A C 1
ATOM 1511 O O . ASN A 1 201 ? -17.992 41.141 -17.635 1.00 52.88 201 ASN A O 1
ATOM 1515 N N . ARG A 1 202 ? -18.414 38.899 -17.726 1.00 40.91 202 ARG A N 1
ATOM 1516 C CA . ARG A 1 202 ? -19.849 38.796 -18.113 1.00 40.91 202 ARG A CA 1
ATOM 1517 C C . ARG A 1 202 ? -20.312 39.317 -19.486 1.00 40.91 202 ARG A C 1
ATOM 1519 O O . ARG A 1 202 ? -19.614 40.121 -20.092 1.00 40.91 202 ARG A O 1
ATOM 1526 N N . PRO A 1 203 ? -21.519 38.925 -19.958 1.00 62.09 203 PRO A N 1
ATOM 1527 C CA . PRO A 1 203 ? -22.554 38.062 -19.349 1.00 62.09 203 PRO A CA 1
ATOM 1528 C C . PRO A 1 203 ? -22.610 36.616 -19.859 1.00 62.09 203 PRO A C 1
ATOM 1530 O O . PRO A 1 203 ? -22.315 36.375 -21.049 1.00 62.09 203 PRO A O 1
#

Foldseek 3Di:
DDLDDPCPVVLVVLVVQLVVLVVQLVVLVVQLVVLVVQLVVLVVVLVPLDQDPDPDPVSRVVSVVVSVVSVVSNVVSVVSNVVSVVSSVVSVVSSVVSVVVSVVVVVVVVVSVVVVVVVVVVVVVVVVVVVVVVVVVVCVVVVVPPVVVVVVPPPVPPPDDPVRVVVVVVVVVVVVVVVPVPPDPPPPPDDDDDDDDDDDDDD

Sequence (203 aa):
MNRMFRLTPVLRARKAQEDMARGAHLQSRAEIRDAQALVKRRRLELTGADAPTEGTARAMVAALVARQSLAAGLSAAHQTVADAEEAAERRAATLAEAAKRRRAVELLAERHAEALRHRDLAADQAALDELTVTAKARNAARGIDALHERRANTLRTGAGTAPARESASRRRLTEAGVARTSIDLAEATGADIAPRADRENRP

Radius of gyration: 42.13 Å; chains: 1; bounding box: 87×65×107 Å

pLDDT: mean 81.83, std 18.71, range [40.91, 98.31]

InterPro domains:
  IPR012823 Flagellar export FliJ [PF02050] (4-139)
  IPR053716 Flagellar assembly and chemotaxis effector [G3DSA:1.10.287.1700] (1-140)

Organism: NCBI:txid1751298

Secondary structure (DSSP, 8-state):
-----TTHHHHHHHHHHHHHHHHHHHHHHHHHHHHHHHHHHHHHHHHH-PPPSS--HHHHHHHHHHHHHHHHHHHHHHHHHHHHHHHHHHHHHHHHHHHHHHHHHHHHHHHHHHHHHHHHHHHHHHHHHHHHHHHHHHHHHTT--HHHHHHH-TTTS----HHHHHHHHHHHHHHHHHTTTTS-TTS-S--------------